Protein AF-A0A411MPE2-F1 (afdb_monomer)

Structure (mmCIF, N/CA/C/O backbone):
data_AF-A0A411MPE2-F1
#
_entry.id   AF-A0A411MPE2-F1
#
loop_
_atom_site.group_PDB
_atom_site.id
_atom_site.type_symbol
_atom_site.label_atom_id
_atom_site.label_alt_id
_atom_site.label_comp_id
_atom_site.label_asym_id
_atom_site.label_entity_id
_atom_site.label_seq_id
_atom_site.pdbx_PDB_ins_code
_atom_site.Cartn_x
_atom_site.Cartn_y
_atom_site.Cartn_z
_atom_site.occupancy
_atom_site.B_iso_or_equiv
_atom_site.auth_seq_id
_atom_site.auth_comp_id
_atom_site.auth_asym_id
_atom_site.auth_atom_id
_atom_site.pdbx_PDB_model_num
ATOM 1 N N . MET A 1 1 ? -23.007 -64.285 -22.434 1.00 38.84 1 MET A N 1
ATOM 2 C CA . MET A 1 1 ? -21.842 -63.447 -22.067 1.00 38.84 1 MET A CA 1
ATOM 3 C C . MET A 1 1 ? -21.995 -62.078 -22.717 1.00 38.84 1 MET A C 1
ATOM 5 O O . MET A 1 1 ? -21.602 -61.928 -23.862 1.00 38.84 1 MET A O 1
ATOM 9 N N . ASN A 1 2 ? -22.590 -61.101 -22.027 1.00 36.28 2 ASN A N 1
ATOM 10 C CA . ASN A 1 2 ? -22.643 -59.711 -22.497 1.00 36.28 2 ASN A CA 1
ATOM 11 C C . ASN A 1 2 ? -21.905 -58.835 -21.485 1.00 36.28 2 ASN A C 1
ATOM 13 O O . ASN A 1 2 ? -22.253 -58.814 -20.308 1.00 36.28 2 ASN A O 1
ATOM 17 N N . LYS A 1 3 ? -20.828 -58.192 -21.941 1.00 42.34 3 LYS A N 1
ATOM 18 C CA . LYS A 1 3 ? -19.950 -57.355 -21.122 1.00 42.34 3 LYS A CA 1
ATOM 19 C C . LYS A 1 3 ? -20.570 -55.961 -20.989 1.00 42.34 3 LYS A C 1
ATOM 21 O O . LYS A 1 3 ? -20.656 -55.235 -21.977 1.00 42.34 3 LYS A O 1
ATOM 26 N N . SER A 1 4 ? -20.975 -55.603 -19.772 1.00 45.25 4 SER A N 1
ATOM 27 C CA . SER A 1 4 ? -21.326 -54.235 -19.388 1.00 45.25 4 SER A CA 1
ATOM 28 C C . SER A 1 4 ? -20.151 -53.292 -19.634 1.00 45.25 4 SER A C 1
ATOM 30 O O . SER A 1 4 ? -19.043 -53.537 -19.159 1.00 45.25 4 SER A O 1
ATOM 32 N N . LYS A 1 5 ? -20.395 -52.193 -20.350 1.00 48.62 5 LYS A N 1
ATOM 33 C CA . LYS A 1 5 ? -19.491 -51.041 -20.388 1.00 48.62 5 LYS A CA 1
ATOM 34 C C . LYS A 1 5 ? -19.935 -50.069 -19.295 1.00 48.62 5 LYS A C 1
ATOM 36 O O . LYS A 1 5 ? -20.925 -49.368 -19.469 1.00 48.62 5 LYS A O 1
ATOM 41 N N . CYS A 1 6 ? -19.220 -50.049 -18.172 1.00 48.31 6 CYS A N 1
ATOM 42 C CA . CYS A 1 6 ? -19.307 -48.952 -17.210 1.00 48.31 6 CYS A CA 1
ATOM 43 C C . CYS A 1 6 ? -18.641 -47.719 -17.828 1.00 48.31 6 CYS A C 1
ATOM 45 O O . CYS A 1 6 ? -17.427 -47.701 -18.021 1.00 48.31 6 CYS A O 1
ATOM 47 N N . ALA A 1 7 ? -19.436 -46.704 -18.154 1.00 50.16 7 ALA A N 1
ATOM 48 C CA . ALA A 1 7 ? -18.929 -45.378 -18.466 1.00 50.16 7 ALA A CA 1
ATOM 49 C C . ALA A 1 7 ? -18.624 -44.662 -17.142 1.00 50.16 7 ALA A C 1
ATOM 51 O O . ALA A 1 7 ? -19.532 -44.349 -16.376 1.00 50.16 7 ALA A O 1
ATOM 52 N N . VAL A 1 8 ? -17.341 -44.441 -16.857 1.00 50.06 8 VAL A N 1
ATOM 53 C CA . VAL A 1 8 ? -16.900 -43.588 -15.749 1.00 50.06 8 VAL A CA 1
ATOM 54 C C . VAL A 1 8 ? -16.917 -42.148 -16.253 1.00 50.06 8 VAL A C 1
ATOM 56 O O . VAL A 1 8 ? -16.097 -41.765 -17.084 1.00 50.06 8 VAL A O 1
ATOM 59 N N . LEU A 1 9 ? -17.882 -41.361 -15.779 1.00 48.50 9 LEU A N 1
ATOM 60 C CA . LEU A 1 9 ? -17.906 -39.911 -15.958 1.00 48.50 9 LEU A CA 1
ATOM 61 C C . LEU A 1 9 ? -16.895 -39.290 -14.987 1.00 48.50 9 LEU A C 1
ATOM 63 O O . LEU A 1 9 ? -17.128 -39.237 -13.781 1.00 48.50 9 LEU A O 1
ATOM 67 N N . LEU A 1 10 ? -15.760 -38.838 -15.518 1.00 50.00 10 LEU A N 1
ATOM 68 C CA . LEU A 1 10 ? -14.804 -38.003 -14.795 1.00 50.00 10 LEU A CA 1
ATOM 69 C C . LEU A 1 10 ? -15.393 -36.591 -14.659 1.00 50.00 10 LEU A C 1
ATOM 71 O O . LEU A 1 10 ? -15.303 -35.780 -15.576 1.00 50.00 10 LEU A O 1
ATOM 75 N N . LEU A 1 11 ? -16.006 -36.302 -13.511 1.00 51.28 11 LEU A N 1
ATOM 76 C CA . LEU A 1 11 ? -16.277 -34.931 -13.077 1.00 51.28 11 LEU A CA 1
ATOM 77 C C . LEU A 1 11 ? -14.949 -34.288 -12.665 1.00 51.28 11 LEU A C 1
ATOM 79 O O . LEU A 1 11 ? -14.492 -34.431 -11.532 1.00 51.28 11 LEU A O 1
ATOM 83 N N . SER A 1 12 ? -14.306 -33.593 -13.599 1.00 51.16 12 SER A N 1
ATOM 84 C CA . SER A 1 12 ? -13.200 -32.690 -13.295 1.00 51.16 12 SER A CA 1
ATOM 85 C C . SER A 1 12 ? -13.746 -31.485 -12.531 1.00 51.16 12 SER A C 1
ATOM 87 O O . SER A 1 12 ? -14.302 -30.561 -13.125 1.00 51.16 12 SER A O 1
ATOM 89 N N . ALA A 1 13 ? -13.606 -31.499 -11.207 1.00 52.06 13 ALA A N 1
ATOM 90 C CA . ALA A 1 13 ? -13.776 -30.303 -10.402 1.00 52.06 13 ALA A CA 1
ATOM 91 C C . ALA A 1 13 ? -12.629 -29.340 -10.753 1.00 52.06 13 ALA A C 1
ATOM 93 O O . ALA A 1 13 ? -11.473 -29.585 -10.413 1.00 52.06 13 ALA A O 1
ATOM 94 N N . LEU A 1 14 ? -12.946 -28.265 -11.474 1.00 43.91 14 LEU A N 1
ATOM 95 C CA . LEU A 1 14 ? -12.054 -27.126 -11.670 1.00 43.91 14 LEU A CA 1
ATOM 96 C C . LEU A 1 14 ? -11.968 -26.378 -10.338 1.00 43.91 14 LEU A C 1
ATOM 98 O O . LEU A 1 14 ? -12.718 -25.438 -10.089 1.00 43.91 14 LEU A O 1
ATOM 102 N N . TRP A 1 15 ? -11.092 -26.837 -9.449 1.00 50.00 15 TRP A N 1
ATOM 103 C CA . TRP A 1 15 ? -10.682 -26.040 -8.302 1.00 50.00 15 TRP A CA 1
ATOM 104 C C . TRP A 1 15 ? -9.846 -24.905 -8.884 1.00 50.00 15 TRP A C 1
ATOM 106 O O . TRP A 1 15 ? -8.737 -25.139 -9.368 1.00 50.00 15 TRP A O 1
ATOM 116 N N . GLY A 1 16 ? -10.422 -23.702 -8.939 1.00 42.09 16 GLY A N 1
ATOM 117 C CA . GLY A 1 16 ? -9.673 -22.507 -9.303 1.00 42.09 16 GLY A CA 1
ATOM 118 C C . GLY A 1 16 ? -8.443 -22.438 -8.409 1.00 42.09 16 GLY A C 1
ATOM 119 O O . GLY A 1 16 ? -8.567 -22.539 -7.188 1.00 42.09 16 GLY A O 1
ATOM 120 N N . MET A 1 17 ? -7.257 -22.347 -9.012 1.00 50.69 17 MET A N 1
ATOM 121 C CA . MET A 1 17 ? -6.056 -22.072 -8.236 1.00 50.69 17 MET A CA 1
ATOM 122 C C . MET A 1 17 ? -6.321 -20.783 -7.450 1.00 50.69 17 MET A C 1
ATOM 124 O O . MET A 1 17 ? -6.774 -19.814 -8.069 1.00 50.69 17 MET A O 1
ATOM 128 N N . PRO A 1 18 ? -6.111 -20.763 -6.122 1.00 55.47 18 PRO A N 1
ATOM 129 C CA . PRO A 1 18 ? -6.251 -19.531 -5.362 1.00 55.47 18 PRO A CA 1
ATOM 130 C C . PRO A 1 18 ? -5.391 -18.456 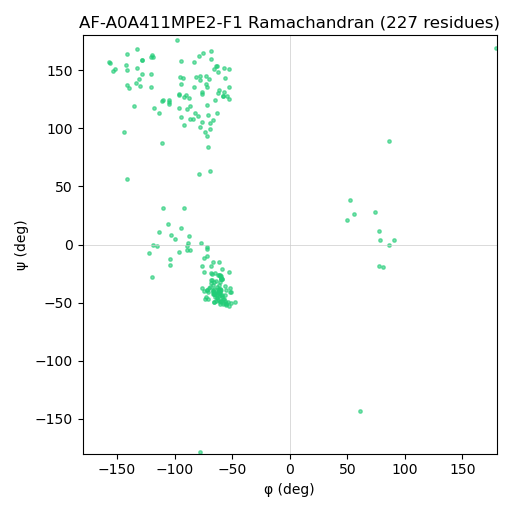-6.029 1.00 55.47 18 PRO A C 1
ATOM 132 O O . PRO A 1 18 ? -4.273 -18.736 -6.474 1.00 55.47 18 PRO A O 1
ATOM 135 N N . GLY A 1 19 ? -5.955 -17.256 -6.173 1.00 62.22 19 GLY A N 1
ATOM 136 C CA . GLY A 1 19 ? -5.267 -16.129 -6.786 1.00 62.22 19 GLY A CA 1
ATOM 137 C C . GLY A 1 19 ? -3.915 -15.884 -6.119 1.00 62.22 19 GLY A C 1
ATOM 138 O O . GLY A 1 19 ? -3.711 -16.177 -4.942 1.00 62.22 19 GLY A O 1
ATOM 139 N N . VAL A 1 20 ? -2.964 -15.344 -6.885 1.00 81.62 20 VAL A N 1
ATOM 140 C CA . VAL A 1 20 ? -1.651 -14.952 -6.345 1.00 81.62 20 VAL A CA 1
ATOM 141 C C . VAL A 1 20 ? -1.818 -13.921 -5.222 1.00 81.62 20 VAL A C 1
ATOM 143 O O . VAL A 1 20 ? -1.022 -13.924 -4.289 1.00 81.62 20 VAL A O 1
ATOM 146 N N . ALA A 1 21 ? -2.869 -13.105 -5.286 1.00 88.12 21 ALA A N 1
ATOM 147 C CA . ALA A 1 21 ? -3.360 -12.249 -4.219 1.00 88.12 21 ALA A CA 1
ATOM 148 C C . ALA A 1 21 ? -4.904 -12.245 -4.224 1.00 88.12 21 ALA A C 1
ATOM 150 O O . ALA A 1 21 ? -5.494 -12.713 -5.200 1.00 88.12 21 ALA A O 1
ATOM 151 N N . ASP A 1 22 ? -5.523 -11.787 -3.132 1.00 94.12 22 ASP A N 1
ATOM 152 C CA . ASP A 1 22 ? -6.979 -11.662 -2.959 1.00 94.12 22 ASP A CA 1
ATOM 153 C C . ASP A 1 22 ? -7.335 -10.533 -1.971 1.00 94.12 22 ASP A C 1
ATOM 155 O O . ASP A 1 22 ? -6.569 -10.241 -1.042 1.00 94.12 22 ASP A O 1
ATOM 159 N N . VAL A 1 23 ? -8.512 -9.924 -2.157 1.00 96.88 23 VAL A N 1
ATOM 160 C CA . VAL A 1 23 ? -9.036 -8.828 -1.327 1.00 96.88 23 VAL A CA 1
ATOM 161 C C . VAL A 1 23 ? -10.234 -9.290 -0.495 1.00 96.88 23 VAL A C 1
ATOM 163 O O . VAL A 1 23 ? -11.278 -9.669 -1.021 1.00 96.88 23 VAL A O 1
ATOM 166 N N . GLY A 1 24 ? -10.130 -9.137 0.825 1.00 95.50 24 GLY A N 1
ATOM 167 C CA . GLY A 1 24 ? -11.192 -9.434 1.785 1.00 95.50 24 GLY A CA 1
ATOM 168 C C . GLY A 1 24 ? -11.641 -8.224 2.608 1.00 95.50 24 GLY A C 1
ATOM 169 O O . GLY A 1 24 ? -10.952 -7.207 2.729 1.00 95.50 24 GLY A O 1
ATOM 170 N N . SER A 1 25 ? -12.811 -8.337 3.236 1.00 95.88 25 SER A N 1
ATOM 171 C CA . SER A 1 25 ? -13.228 -7.414 4.297 1.00 95.88 25 SER A CA 1
ATOM 172 C C . SER A 1 25 ? -12.439 -7.668 5.582 1.00 95.88 25 SER A C 1
ATOM 174 O O . SER A 1 25 ? -12.197 -8.821 5.938 1.00 95.88 25 SER A O 1
ATOM 176 N N . VAL A 1 26 ? -12.129 -6.615 6.337 1.00 96.69 26 VAL A N 1
ATOM 177 C CA . VAL A 1 26 ? -11.663 -6.764 7.722 1.00 96.69 26 VAL A CA 1
ATOM 178 C C . VAL A 1 26 ? -12.851 -7.192 8.589 1.00 96.69 26 VAL A C 1
ATOM 180 O O . VAL A 1 26 ? -13.855 -6.484 8.647 1.00 96.69 26 VAL A O 1
ATOM 183 N N . SER A 1 27 ? -12.764 -8.356 9.241 1.00 96.75 27 SER A N 1
ATOM 184 C CA . SER A 1 27 ? -13.844 -8.839 10.112 1.00 96.75 27 SER A CA 1
ATOM 185 C C . SER A 1 27 ? -13.981 -7.980 11.381 1.00 96.75 27 SER A C 1
ATOM 187 O O . SER A 1 27 ? -13.019 -7.309 11.773 1.00 96.75 27 SER A O 1
ATOM 189 N N . PRO A 1 28 ? -15.135 -8.004 12.074 1.00 96.94 28 PRO A N 1
ATOM 190 C CA . PRO A 1 28 ? -15.295 -7.315 13.356 1.00 96.94 28 PRO A CA 1
ATOM 191 C C . PRO A 1 28 ? -14.251 -7.730 14.403 1.00 96.94 28 PRO A C 1
ATOM 193 O O . PRO A 1 28 ? -13.714 -6.884 15.116 1.00 96.94 28 PRO A O 1
ATOM 196 N N . GLU A 1 29 ? -13.904 -9.016 14.460 1.00 96.62 29 GLU A N 1
ATOM 197 C CA . GLU A 1 29 ? -12.899 -9.555 15.382 1.00 96.62 29 GLU A CA 1
ATOM 198 C C . GLU A 1 29 ? -11.504 -9.033 15.036 1.00 96.62 29 GLU A C 1
ATOM 200 O O . GLU A 1 29 ? -10.744 -8.631 15.919 1.00 96.62 29 GLU A O 1
ATOM 205 N N . ARG A 1 30 ? -11.175 -8.986 13.738 1.00 96.00 30 ARG A N 1
ATOM 206 C CA . ARG A 1 30 ? -9.903 -8.439 13.263 1.00 96.00 30 ARG A CA 1
ATOM 207 C C . ARG A 1 30 ? -9.805 -6.940 13.531 1.00 96.00 30 ARG A C 1
ATOM 209 O O . ARG A 1 30 ? -8.771 -6.480 14.002 1.00 96.00 30 ARG A O 1
ATOM 216 N N . CYS A 1 31 ? -10.884 -6.194 13.300 1.00 96.81 31 CYS A N 1
ATOM 217 C CA . CYS A 1 31 ? -10.977 -4.774 13.637 1.00 96.81 31 CYS A CA 1
ATOM 218 C C . CYS A 1 31 ? -10.723 -4.531 15.131 1.00 96.81 31 CYS A C 1
ATOM 220 O O . CYS A 1 31 ? -9.906 -3.682 15.490 1.00 96.81 31 CYS A O 1
ATOM 222 N N . LEU A 1 32 ? -11.360 -5.318 16.004 1.00 96.25 32 LEU A N 1
ATOM 223 C CA . LEU A 1 32 ? -11.140 -5.227 17.445 1.00 96.25 32 LEU A CA 1
ATOM 224 C C . LEU A 1 32 ? -9.675 -5.509 17.808 1.00 96.25 32 LEU A C 1
ATOM 226 O O . LEU A 1 32 ? -9.101 -4.808 18.638 1.00 96.25 32 LEU A O 1
ATOM 230 N N . HIS A 1 33 ? -9.042 -6.487 17.158 1.00 95.50 33 HIS A N 1
ATOM 231 C CA . HIS A 1 33 ? -7.632 -6.795 17.390 1.00 95.50 33 HIS A CA 1
ATOM 232 C C . HIS A 1 33 ? -6.691 -5.668 16.925 1.00 95.50 33 HIS A C 1
ATOM 234 O O . HIS A 1 33 ? -5.747 -5.323 17.639 1.00 95.50 33 HIS A O 1
ATOM 240 N N . LEU A 1 34 ? -6.972 -5.026 15.785 1.00 95.25 34 LEU A N 1
ATOM 241 C CA . LEU A 1 34 ? -6.245 -3.831 15.331 1.00 95.25 34 LEU A CA 1
ATOM 242 C C . LEU A 1 34 ? -6.348 -2.685 16.351 1.00 95.25 34 LEU A C 1
ATOM 244 O O . LEU A 1 34 ? -5.364 -1.990 16.602 1.00 95.25 34 LEU A O 1
ATOM 248 N N . GLN A 1 35 ? -7.515 -2.506 16.972 1.00 94.50 35 GLN A N 1
ATOM 249 C CA . GLN A 1 35 ? -7.726 -1.491 18.009 1.00 94.50 35 GLN A CA 1
ATOM 250 C C . GLN A 1 35 ? -6.998 -1.834 19.314 1.00 94.50 35 GLN A C 1
ATOM 252 O O . GLN A 1 35 ? -6.302 -0.992 19.878 1.00 94.50 35 GLN A O 1
ATOM 257 N N . GLN A 1 36 ? -7.114 -3.079 19.782 1.00 93.69 36 GLN A N 1
ATOM 258 C CA . GLN A 1 36 ? -6.491 -3.548 21.026 1.00 93.69 36 GLN A CA 1
ATOM 259 C C . GLN A 1 36 ? -4.961 -3.579 20.954 1.00 93.69 36 GLN A C 1
ATOM 261 O O . GLN A 1 36 ? -4.295 -3.281 21.943 1.00 93.69 36 GLN A O 1
ATOM 266 N N . SER A 1 37 ? -4.402 -3.906 19.787 1.00 92.69 37 SER A N 1
ATOM 267 C CA . SER A 1 37 ? -2.955 -3.846 19.534 1.00 92.69 37 SER A CA 1
ATOM 268 C C . SER A 1 37 ? -2.434 -2.414 19.363 1.00 92.69 37 SER A C 1
ATOM 270 O O . SER A 1 37 ? -1.223 -2.193 19.361 1.00 92.69 37 SER A O 1
ATOM 272 N N . GLY A 1 38 ? -3.331 -1.433 19.222 1.00 91.31 38 GLY A N 1
ATOM 273 C CA . GLY A 1 38 ? -2.991 -0.033 19.005 1.00 91.31 38 GLY A CA 1
ATOM 274 C C . GLY A 1 38 ? -2.589 0.304 17.569 1.00 91.31 38 GLY A C 1
ATOM 275 O O . GLY A 1 38 ? -2.248 1.456 17.323 1.00 91.31 38 GLY A O 1
ATOM 276 N N . VAL A 1 39 ? -2.650 -0.643 16.622 1.00 92.81 39 VAL A N 1
ATOM 277 C CA . VAL A 1 39 ? -2.427 -0.386 15.185 1.00 92.81 39 VAL A CA 1
ATOM 278 C C . VAL A 1 39 ? -3.477 0.578 14.636 1.00 92.81 39 VAL A C 1
ATOM 280 O O . VAL A 1 39 ? -3.153 1.462 13.845 1.00 92.81 39 VAL A O 1
ATOM 283 N N . LEU A 1 40 ? -4.725 0.439 15.085 1.00 93.44 40 LEU A N 1
ATOM 284 C CA . LEU A 1 40 ? -5.817 1.364 14.805 1.00 93.44 40 LEU A CA 1
ATOM 285 C C . LEU A 1 40 ? -6.193 2.109 16.092 1.00 93.44 40 LEU A C 1
ATOM 287 O O . LEU A 1 40 ? -7.052 1.668 16.851 1.00 93.44 40 LEU A O 1
ATOM 291 N N . GLY A 1 41 ? -5.510 3.223 16.366 1.00 90.50 41 GLY A N 1
ATOM 292 C CA . GLY A 1 41 ? -5.773 4.038 17.554 1.00 90.50 41 GLY A CA 1
ATOM 293 C C . GLY A 1 41 ? -7.129 4.754 17.510 1.00 90.50 41 GLY A C 1
ATOM 294 O O . GLY A 1 41 ? -7.744 4.882 16.456 1.00 90.50 41 GLY A O 1
ATOM 295 N N . SER A 1 42 ? -7.574 5.293 18.650 1.00 88.38 42 SER A N 1
ATOM 296 C CA . SER A 1 42 ? -8.847 6.034 18.757 1.00 88.38 42 SER A CA 1
ATOM 297 C C . SER A 1 42 ? -8.926 7.269 17.852 1.00 88.38 42 SER A C 1
ATOM 299 O O . SER A 1 42 ? -10.005 7.636 17.408 1.00 88.38 42 SER A O 1
ATOM 301 N N . GLU A 1 43 ? -7.776 7.881 17.556 1.00 87.81 43 GLU A N 1
ATOM 302 C CA . GLU A 1 43 ? -7.645 9.057 16.684 1.00 87.81 43 GLU A CA 1
ATOM 303 C C . GLU A 1 43 ? -7.328 8.681 15.225 1.00 87.81 43 GLU A C 1
ATOM 305 O O . GLU A 1 43 ? -6.822 9.510 14.456 1.00 87.81 43 GLU A O 1
ATOM 310 N N . ALA A 1 44 ? -7.499 7.410 14.844 1.00 89.38 44 ALA A N 1
ATOM 311 C CA . ALA A 1 44 ? -7.258 6.972 13.478 1.00 89.38 44 ALA A CA 1
ATOM 312 C C . ALA A 1 44 ? -8.204 7.712 12.513 1.00 89.38 44 ALA A C 1
ATOM 314 O O . ALA A 1 44 ? -9.406 7.780 12.757 1.00 89.38 44 ALA A O 1
ATOM 315 N N . PRO A 1 45 ? -7.695 8.252 11.393 1.00 90.00 45 PRO A N 1
ATOM 316 C CA . PRO A 1 45 ? -8.507 9.018 10.448 1.00 90.00 45 PRO A CA 1
ATOM 317 C C . PRO A 1 45 ? -9.382 8.134 9.544 1.00 90.00 45 PRO A C 1
ATOM 319 O O . PRO A 1 45 ? -10.049 8.644 8.647 1.00 90.00 45 PRO A O 1
ATOM 322 N N . VAL A 1 46 ? -9.331 6.814 9.727 1.00 91.81 46 VAL A N 1
ATOM 323 C CA . VAL A 1 46 ? -10.039 5.820 8.923 1.00 91.81 46 VAL A CA 1
ATOM 324 C C . VAL A 1 46 ? -10.717 4.818 9.844 1.00 91.81 46 VAL A C 1
ATOM 326 O O . VAL A 1 46 ? -10.145 4.382 10.841 1.00 91.81 46 VAL A O 1
ATOM 329 N N . ASN A 1 47 ? -11.939 4.444 9.487 1.00 92.75 47 ASN A N 1
ATOM 330 C CA . ASN A 1 47 ? -12.734 3.462 10.211 1.00 92.75 47 ASN A CA 1
ATOM 331 C C . ASN A 1 47 ? -12.548 2.065 9.598 1.00 92.75 47 ASN A C 1
ATOM 333 O O . ASN A 1 47 ? -12.197 1.934 8.426 1.00 92.75 47 ASN A O 1
ATOM 337 N N . CYS A 1 48 ? -12.817 1.009 10.372 1.00 94.94 48 CYS A N 1
ATOM 338 C CA . CYS A 1 48 ? -12.638 -0.375 9.914 1.00 94.94 48 CYS A CA 1
ATOM 339 C C . CYS A 1 48 ? -13.471 -0.755 8.680 1.00 94.94 48 CYS A C 1
ATOM 341 O O . CYS A 1 48 ? -13.033 -1.582 7.887 1.00 94.94 48 CYS A O 1
ATOM 343 N N . ASP A 1 49 ? -14.643 -0.153 8.481 1.00 95.19 49 ASP A N 1
ATOM 344 C CA . ASP A 1 49 ? -15.494 -0.371 7.302 1.00 95.19 49 ASP A CA 1
ATOM 345 C C . ASP A 1 49 ? -14.836 0.107 5.996 1.00 95.19 49 ASP A C 1
ATOM 347 O O . ASP A 1 49 ? -15.118 -0.432 4.922 1.00 95.19 49 ASP A O 1
ATOM 351 N N . ARG A 1 50 ? -13.904 1.061 6.096 1.00 95.88 50 ARG A N 1
ATOM 352 C CA . ARG A 1 50 ? -13.054 1.544 5.001 1.00 95.88 50 ARG A CA 1
ATOM 353 C C . ARG A 1 50 ? -11.781 0.718 4.813 1.00 95.88 50 ARG A C 1
ATOM 355 O O . ARG A 1 50 ? -11.039 0.980 3.871 1.00 95.88 50 ARG A O 1
ATOM 362 N N . LEU A 1 51 ?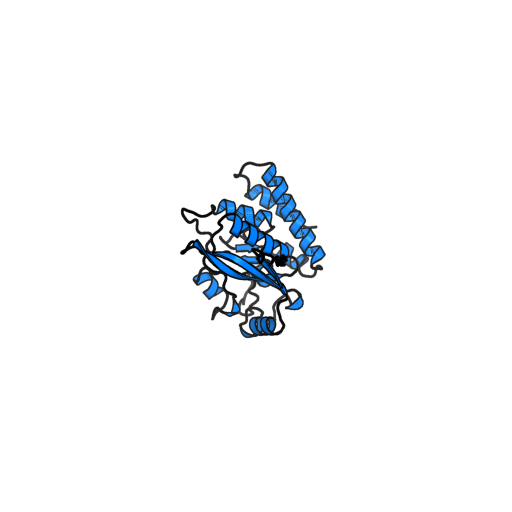 -11.505 -0.260 5.677 1.00 97.69 51 LEU A N 1
ATOM 363 C CA . LEU A 1 51 ? -10.306 -1.094 5.598 1.00 97.69 51 LEU A CA 1
ATOM 364 C C . LEU A 1 51 ? -10.576 -2.402 4.855 1.00 97.69 51 LEU A C 1
ATOM 366 O O . LEU A 1 51 ? -11.643 -3.016 4.966 1.00 97.69 51 LEU A O 1
ATOM 370 N N . ARG A 1 52 ? -9.581 -2.854 4.100 1.00 98.19 52 ARG A N 1
ATOM 371 C CA . ARG A 1 52 ? -9.579 -4.139 3.402 1.00 98.19 52 ARG A CA 1
ATOM 372 C C . ARG A 1 52 ? -8.313 -4.909 3.723 1.00 98.19 52 ARG A C 1
ATOM 374 O O . ARG A 1 52 ? -7.251 -4.324 3.930 1.00 98.19 52 ARG A O 1
ATOM 381 N N . LEU A 1 53 ? -8.470 -6.222 3.758 1.00 97.62 53 LEU A N 1
ATOM 382 C CA . LEU A 1 53 ? -7.395 -7.184 3.889 1.00 97.62 53 LEU A CA 1
ATOM 383 C C . LEU A 1 53 ? -6.903 -7.554 2.495 1.00 97.62 53 LEU A C 1
ATOM 385 O O . LEU A 1 53 ? -7.720 -7.928 1.660 1.00 97.62 53 LEU A O 1
ATOM 389 N N . VAL A 1 54 ? -5.601 -7.478 2.248 1.00 98.12 54 VAL A N 1
ATOM 390 C CA . VAL A 1 54 ? -4.995 -8.019 1.028 1.00 98.12 54 VAL A CA 1
ATOM 391 C C . VAL A 1 54 ? -4.093 -9.170 1.431 1.00 98.12 54 VAL A C 1
ATOM 393 O O . VAL A 1 54 ? -3.077 -8.954 2.094 1.00 98.12 54 VAL A O 1
ATOM 396 N N . ASN A 1 55 ? -4.471 -10.379 1.028 1.00 97.44 55 ASN A N 1
ATOM 397 C CA . ASN A 1 55 ? -3.655 -11.581 1.175 1.00 97.44 55 ASN A CA 1
ATOM 398 C C . ASN A 1 55 ? -2.870 -11.792 -0.115 1.00 97.44 55 ASN A C 1
ATOM 400 O O . ASN A 1 55 ? -3.430 -11.620 -1.195 1.00 97.44 55 ASN A O 1
ATOM 404 N N . PHE A 1 56 ? -1.596 -12.164 -0.039 1.00 96.62 56 PHE A N 1
ATOM 405 C CA . PHE A 1 56 ? -0.779 -12.346 -1.239 1.00 96.62 56 PHE A CA 1
ATOM 406 C C . PHE A 1 56 ? 0.368 -13.329 -1.042 1.00 96.62 56 PHE A C 1
ATOM 408 O O . PHE A 1 56 ? 0.949 -13.443 0.034 1.00 96.62 56 PHE A O 1
ATOM 415 N N . ASN A 1 57 ? 0.724 -14.016 -2.119 1.00 94.94 57 ASN A N 1
ATOM 416 C CA . ASN A 1 57 ? 1.939 -14.806 -2.199 1.00 94.94 57 ASN A CA 1
ATOM 417 C C . ASN A 1 57 ? 3.142 -13.887 -2.433 1.00 94.94 57 ASN A C 1
ATOM 419 O O . ASN A 1 57 ? 3.064 -12.929 -3.206 1.00 94.94 57 ASN A O 1
ATOM 423 N N . TYR A 1 58 ? 4.273 -14.196 -1.809 1.00 92.19 58 TYR A N 1
ATOM 424 C CA . TYR A 1 58 ? 5.534 -13.503 -2.048 1.00 92.19 58 TYR A CA 1
ATOM 425 C C . TYR A 1 58 ? 6.721 -14.463 -2.011 1.00 92.19 58 TYR A C 1
ATOM 427 O O . TYR A 1 58 ? 6.691 -15.506 -1.358 1.00 92.19 58 TYR A O 1
ATOM 435 N N . TRP A 1 59 ? 7.794 -14.081 -2.699 1.00 89.94 59 TRP A N 1
ATOM 436 C CA . TRP A 1 59 ? 9.074 -14.770 -2.606 1.00 89.94 59 TRP A CA 1
ATOM 437 C C . TRP A 1 59 ? 9.868 -14.208 -1.434 1.00 89.94 59 TRP A C 1
ATOM 439 O O . TRP A 1 59 ? 10.177 -13.012 -1.406 1.00 89.94 59 TRP A O 1
ATOM 449 N N . GLN A 1 60 ? 10.189 -15.046 -0.451 1.00 88.50 60 GLN A N 1
ATOM 450 C CA . GLN A 1 60 ? 10.940 -14.577 0.706 1.00 88.50 60 GLN A CA 1
ATOM 451 C C . GLN A 1 60 ? 12.402 -14.290 0.345 1.00 88.50 60 GLN A C 1
ATOM 453 O O . GLN A 1 60 ? 13.043 -15.102 -0.314 1.00 88.50 60 GLN A O 1
ATOM 458 N N . PHE A 1 61 ? 12.946 -13.163 0.813 1.00 82.19 61 PHE A N 1
ATOM 459 C CA . PHE A 1 61 ? 14.314 -12.733 0.495 1.00 82.19 61 PHE A CA 1
ATOM 460 C C . PHE A 1 61 ? 15.395 -13.794 0.788 1.00 82.19 61 PHE A C 1
ATOM 462 O O . PHE A 1 61 ? 16.190 -14.102 -0.097 1.00 82.19 61 PHE A O 1
ATOM 469 N N . ASP A 1 62 ? 15.399 -14.390 1.985 1.00 76.88 62 ASP A N 1
ATOM 470 C CA . ASP A 1 62 ? 16.474 -15.305 2.407 1.00 76.88 62 ASP A CA 1
ATOM 471 C C . ASP A 1 62 ? 16.383 -16.701 1.773 1.00 76.88 62 ASP A C 1
ATOM 473 O O . ASP A 1 62 ? 17.399 -17.318 1.459 1.00 76.88 62 ASP A O 1
ATOM 477 N N . SER A 1 63 ? 15.165 -17.220 1.602 1.00 79.00 63 SER A N 1
ATOM 478 C CA . SER A 1 63 ? 14.930 -18.607 1.180 1.00 79.00 63 SER A CA 1
ATOM 479 C C . SER A 1 63 ? 14.503 -18.741 -0.281 1.00 79.00 63 SER A C 1
ATOM 481 O O . SER A 1 63 ? 14.555 -19.842 -0.825 1.00 79.00 63 SER A O 1
ATOM 483 N N . GLN A 1 64 ? 14.042 -17.650 -0.905 1.00 79.25 64 GLN A N 1
ATOM 484 C CA . GLN A 1 64 ? 13.332 -17.641 -2.192 1.00 79.25 64 GLN A CA 1
ATOM 485 C C . GLN A 1 64 ? 12.168 -18.644 -2.250 1.00 79.25 64 GLN A C 1
ATOM 487 O O . GLN A 1 64 ? 11.720 -19.028 -3.328 1.00 79.25 64 GLN A O 1
ATOM 492 N N . ALA A 1 65 ? 11.658 -19.070 -1.092 1.00 86.56 65 ALA A N 1
ATOM 493 C CA . ALA A 1 65 ? 10.473 -19.900 -1.012 1.00 86.56 65 ALA A CA 1
ATOM 494 C C . ALA A 1 65 ? 9.215 -19.029 -1.083 1.00 86.56 65 ALA A C 1
ATOM 496 O O . ALA A 1 65 ? 9.243 -17.829 -0.793 1.00 86.56 65 ALA A O 1
ATOM 497 N N . ASN A 1 66 ? 8.114 -19.652 -1.497 1.00 91.00 66 ASN A N 1
ATOM 498 C CA . ASN A 1 66 ? 6.812 -19.007 -1.527 1.00 91.00 66 ASN A CA 1
ATOM 499 C C . ASN A 1 66 ? 6.233 -18.915 -0.108 1.00 91.00 66 ASN A C 1
ATOM 501 O O . ASN A 1 66 ? 6.154 -19.929 0.588 1.00 91.00 66 ASN A O 1
ATOM 505 N N . PHE A 1 67 ? 5.790 -17.725 0.285 1.00 94.12 67 PHE A N 1
ATOM 506 C CA . PHE A 1 67 ? 5.119 -17.448 1.553 1.00 94.12 67 PHE A CA 1
ATOM 507 C C . PHE A 1 67 ? 3.814 -16.697 1.326 1.00 94.12 67 PHE A C 1
ATOM 509 O O . PHE A 1 67 ? 3.636 -16.037 0.307 1.00 94.12 67 PHE A O 1
ATOM 516 N N . LEU A 1 68 ? 2.924 -16.771 2.314 1.00 94.94 68 LEU A N 1
ATOM 517 C CA . LEU A 1 68 ? 1.717 -15.957 2.372 1.00 94.94 68 LEU A CA 1
ATOM 518 C C . LEU A 1 68 ? 1.973 -14.733 3.257 1.00 94.94 68 LEU A C 1
ATOM 520 O O . LEU A 1 68 ? 2.465 -14.865 4.379 1.00 94.94 68 LEU A O 1
ATOM 524 N N . GLY A 1 69 ? 1.644 -13.560 2.735 1.00 95.31 69 GLY A N 1
ATOM 525 C CA . GLY A 1 69 ? 1.684 -12.280 3.422 1.00 95.31 69 GLY A CA 1
ATOM 526 C C . GLY A 1 69 ? 0.306 -11.640 3.489 1.00 95.31 69 GLY A C 1
ATOM 527 O O . GLY A 1 69 ? -0.597 -11.988 2.724 1.00 95.31 69 GLY A O 1
ATOM 528 N N . GLU A 1 70 ? 0.165 -10.683 4.400 1.00 96.50 70 GLU A N 1
ATOM 529 C CA . GLU A 1 70 ? -1.073 -9.938 4.592 1.00 96.50 70 GLU A CA 1
ATOM 530 C C . GLU A 1 70 ? -0.769 -8.462 4.879 1.00 96.50 70 GLU A C 1
ATOM 532 O O . GLU A 1 70 ? 0.120 -8.131 5.666 1.00 96.50 70 GLU A O 1
ATOM 537 N N . VAL A 1 71 ? -1.535 -7.562 4.259 1.00 97.25 71 VAL A N 1
ATOM 538 C CA . VAL A 1 71 ? -1.562 -6.140 4.624 1.00 97.25 71 VAL A CA 1
ATOM 539 C C . VAL A 1 71 ? -2.992 -5.624 4.752 1.00 97.25 71 VAL A C 1
ATOM 541 O O . VAL A 1 71 ? -3.904 -6.092 4.072 1.00 97.25 71 VAL A O 1
ATOM 544 N N . VAL A 1 72 ? -3.177 -4.609 5.598 1.00 97.62 72 VAL A N 1
ATOM 545 C CA . VAL A 1 72 ? -4.441 -3.876 5.736 1.00 97.62 72 VAL A CA 1
ATOM 546 C C . VAL A 1 72 ? -4.314 -2.518 5.051 1.00 97.62 72 VAL A C 1
ATOM 548 O O . VAL A 1 72 ? -3.412 -1.745 5.374 1.00 97.62 72 VAL A O 1
ATOM 551 N N . VAL A 1 73 ? -5.209 -2.231 4.109 1.00 97.81 73 VAL A N 1
ATOM 552 C CA . VAL A 1 73 ? -5.190 -1.029 3.254 1.00 97.81 73 VAL A CA 1
ATOM 553 C C . VAL A 1 73 ? -6.563 -0.364 3.199 1.00 97.81 73 VAL A C 1
ATOM 555 O O . VAL A 1 73 ? -7.562 -0.949 3.620 1.00 97.81 73 VAL A O 1
ATOM 558 N N . LEU A 1 74 ? -6.633 0.854 2.664 1.00 97.81 74 LEU A N 1
ATOM 559 C CA . LEU A 1 74 ? -7.904 1.520 2.389 1.00 97.81 74 LEU A CA 1
ATOM 560 C C . LEU A 1 74 ? -8.636 0.832 1.223 1.00 97.81 74 LEU A C 1
ATOM 562 O O . LEU A 1 74 ? -8.028 0.446 0.224 1.00 97.81 74 LEU A O 1
ATOM 566 N N . ASP A 1 75 ? -9.957 0.735 1.308 1.00 97.44 75 ASP A N 1
ATOM 567 C CA . ASP A 1 75 ? -10.826 0.134 0.290 1.00 97.44 75 ASP A CA 1
ATOM 568 C C . ASP A 1 75 ? -10.619 0.677 -1.131 1.00 97.44 75 ASP A C 1
ATOM 570 O O . ASP A 1 75 ? -10.638 -0.076 -2.108 1.00 97.44 75 ASP A O 1
ATOM 574 N N . ALA A 1 76 ? -10.353 1.975 -1.258 1.00 97.19 76 ALA A N 1
ATOM 575 C CA . ALA A 1 76 ? -10.112 2.633 -2.533 1.00 97.19 76 ALA A CA 1
ATOM 576 C C . ALA A 1 76 ? -8.894 2.062 -3.275 1.00 97.19 76 ALA A C 1
ATOM 578 O O . ALA A 1 76 ? -8.859 2.131 -4.503 1.00 97.19 76 ALA A O 1
ATOM 579 N N . VAL A 1 77 ? -7.921 1.491 -2.555 1.00 97.62 77 VAL A N 1
ATOM 580 C CA . VAL A 1 77 ? -6.643 1.021 -3.111 1.00 97.62 77 VAL A CA 1
ATOM 581 C C . VAL A 1 77 ? -6.436 -0.488 -3.019 1.00 97.62 77 VAL A C 1
ATOM 583 O O . VAL A 1 77 ? -5.415 -0.971 -3.496 1.00 97.62 77 VAL A O 1
ATOM 586 N N . ALA A 1 78 ? -7.380 -1.237 -2.447 1.00 97.69 78 ALA A N 1
ATOM 587 C CA . ALA A 1 78 ? -7.225 -2.672 -2.215 1.00 97.69 78 ALA A CA 1
ATOM 588 C C . ALA A 1 78 ? -6.884 -3.456 -3.496 1.00 97.69 78 ALA A C 1
ATOM 590 O O . ALA A 1 78 ? -5.851 -4.118 -3.540 1.00 97.69 78 ALA A O 1
ATOM 591 N N . ASP A 1 79 ? -7.663 -3.267 -4.563 1.00 96.50 79 ASP A N 1
ATOM 592 C CA . ASP A 1 79 ? -7.469 -3.945 -5.857 1.00 96.50 79 ASP A CA 1
ATOM 593 C C . ASP A 1 79 ? -6.134 -3.549 -6.535 1.00 96.50 79 ASP A C 1
ATOM 595 O O . ASP A 1 79 ? -5.498 -4.339 -7.237 1.00 96.50 79 ASP A O 1
ATOM 599 N N . LEU A 1 80 ? -5.666 -2.313 -6.307 1.00 96.62 80 LEU A N 1
ATOM 600 C CA . LEU A 1 80 ? -4.371 -1.838 -6.813 1.00 96.62 80 LEU A CA 1
ATOM 601 C C . LEU A 1 80 ? -3.206 -2.487 -6.057 1.00 96.62 80 LEU A C 1
ATOM 603 O O . LEU A 1 80 ? -2.197 -2.841 -6.661 1.00 96.62 80 LEU A O 1
ATOM 607 N N . VAL A 1 81 ? -3.342 -2.655 -4.740 1.00 97.38 81 VAL A N 1
ATOM 608 C CA . VAL A 1 81 ? -2.330 -3.309 -3.899 1.00 97.38 81 VAL A CA 1
ATOM 609 C C . VAL A 1 81 ? -2.292 -4.818 -4.155 1.00 97.38 81 VAL A C 1
ATOM 611 O O . VAL A 1 81 ? -1.208 -5.391 -4.243 1.00 97.38 81 VAL A O 1
ATOM 614 N N . GLU A 1 82 ? -3.446 -5.453 -4.352 1.00 97.56 82 GLU A N 1
ATOM 615 C CA . GLU A 1 82 ? -3.548 -6.838 -4.822 1.00 97.56 82 GLU A CA 1
ATOM 616 C C . GLU A 1 82 ? -2.794 -7.021 -6.150 1.00 97.56 82 GLU A C 1
ATOM 618 O O . GLU A 1 82 ? -1.912 -7.880 -6.265 1.00 97.56 82 GLU A O 1
ATOM 623 N N . SER A 1 83 ? -3.086 -6.167 -7.136 1.00 96.75 83 SER A N 1
ATOM 624 C CA . SER A 1 83 ? -2.432 -6.199 -8.449 1.00 96.75 83 SER A CA 1
ATOM 625 C C . SER A 1 83 ? -0.921 -5.974 -8.344 1.00 96.75 83 SER A C 1
ATOM 627 O O . SER A 1 83 ? -0.146 -6.684 -8.987 1.00 96.75 83 SER A O 1
ATOM 629 N N . LEU A 1 84 ? -0.486 -5.044 -7.487 1.00 95.94 84 LEU A N 1
ATOM 630 C CA . LEU A 1 84 ? 0.927 -4.808 -7.198 1.00 95.94 84 LEU A CA 1
ATOM 631 C C . LEU A 1 84 ? 1.619 -6.067 -6.674 1.00 95.94 84 LEU A C 1
ATOM 633 O O . LEU A 1 84 ? 2.674 -6.427 -7.194 1.00 95.94 84 LEU A O 1
ATOM 637 N N . PHE A 1 85 ? 1.069 -6.728 -5.652 1.00 95.88 85 PHE A N 1
ATOM 638 C CA . PHE A 1 85 ? 1.709 -7.922 -5.095 1.00 95.88 85 PHE A CA 1
ATOM 639 C C . PHE A 1 85 ? 1.677 -9.099 -6.070 1.00 95.88 85 PHE A C 1
ATOM 641 O O . PHE A 1 85 ? 2.655 -9.841 -6.153 1.00 95.88 85 PHE A O 1
ATOM 648 N N . SER A 1 86 ? 0.623 -9.215 -6.884 1.00 95.62 86 SER A N 1
ATOM 649 C CA . SER A 1 86 ? 0.579 -10.168 -7.997 1.00 95.62 86 SER A CA 1
ATOM 650 C C . SER A 1 86 ? 1.731 -9.945 -8.982 1.00 95.62 86 SER A C 1
ATOM 652 O O . SER A 1 86 ? 2.418 -10.896 -9.362 1.00 95.62 86 SER A O 1
ATOM 654 N N . ASP A 1 87 ? 1.981 -8.695 -9.374 1.00 94.62 87 ASP A N 1
ATOM 655 C CA . ASP A 1 87 ? 3.061 -8.351 -10.300 1.00 94.62 87 ASP A CA 1
ATOM 656 C C . ASP A 1 87 ? 4.442 -8.512 -9.661 1.00 94.62 87 ASP A C 1
ATOM 658 O O . ASP A 1 87 ? 5.347 -9.056 -10.296 1.00 94.62 87 ASP A O 1
ATOM 662 N N . MET A 1 88 ? 4.605 -8.115 -8.397 1.00 92.56 88 MET A N 1
ATOM 663 C CA . MET A 1 88 ? 5.829 -8.364 -7.631 1.00 92.56 88 MET A CA 1
ATOM 664 C C . MET A 1 88 ? 6.151 -9.860 -7.603 1.00 92.56 88 MET A C 1
ATOM 666 O O . MET A 1 88 ? 7.267 -10.242 -7.946 1.00 92.56 88 MET A O 1
ATOM 670 N N . TYR A 1 89 ? 5.177 -10.719 -7.291 1.00 92.38 89 TYR A N 1
ATOM 671 C CA . TYR A 1 89 ? 5.365 -12.170 -7.280 1.00 92.38 89 TYR A CA 1
ATOM 672 C C . TYR A 1 89 ? 5.765 -12.721 -8.657 1.00 92.38 89 TYR A C 1
ATOM 674 O O . TYR A 1 89 ? 6.752 -13.452 -8.773 1.00 92.38 89 TYR A O 1
ATOM 682 N N . LYS A 1 90 ? 5.045 -12.333 -9.719 1.00 92.81 90 LYS A N 1
ATOM 683 C CA . LYS A 1 90 ? 5.319 -12.771 -11.102 1.00 92.81 90 LYS A CA 1
ATOM 684 C C . LYS A 1 90 ? 6.697 -12.343 -11.595 1.00 92.81 90 LYS A C 1
ATOM 686 O O . LYS A 1 90 ? 7.326 -13.070 -12.358 1.00 92.81 90 LYS A O 1
ATOM 691 N N . HIS A 1 91 ? 7.153 -11.166 -11.178 1.00 90.31 91 HIS A N 1
ATOM 692 C CA . HIS A 1 91 ? 8.448 -10.629 -11.568 1.00 90.31 91 HIS A CA 1
ATOM 693 C C . HIS A 1 91 ? 9.593 -11.059 -10.641 1.00 90.31 91 HIS A C 1
ATOM 695 O O . HIS A 1 91 ? 10.721 -10.663 -10.895 1.00 90.31 91 HIS A O 1
ATOM 701 N N . GLY A 1 92 ? 9.358 -11.875 -9.606 1.00 87.69 92 GLY A N 1
ATOM 702 C CA . GLY A 1 92 ? 10.425 -12.303 -8.690 1.00 87.69 92 GLY A CA 1
ATOM 703 C C . GLY A 1 92 ? 10.877 -11.204 -7.720 1.00 87.69 92 GLY A C 1
ATOM 704 O O . GLY A 1 92 ? 12.033 -11.167 -7.301 1.00 87.69 92 GLY A O 1
ATOM 705 N N . GLY A 1 93 ? 9.981 -10.273 -7.390 1.00 87.44 93 GLY A 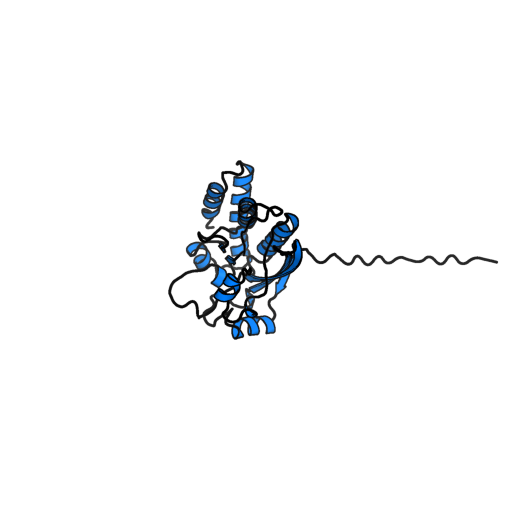N 1
ATOM 706 C CA . GLY A 1 93 ? 10.169 -9.306 -6.315 1.00 87.44 93 GLY A CA 1
ATOM 707 C C . GLY A 1 93 ? 10.243 -10.019 -4.970 1.00 87.44 93 GLY A C 1
ATOM 708 O O . GLY A 1 93 ? 9.335 -10.774 -4.617 1.00 87.44 93 GLY A O 1
ATOM 709 N N . LEU A 1 94 ? 11.333 -9.787 -4.235 1.00 88.12 94 LEU A N 1
ATOM 710 C CA . LEU A 1 94 ? 11.548 -10.405 -2.931 1.00 88.12 94 LEU A CA 1
ATOM 711 C C . LEU A 1 94 ? 11.031 -9.508 -1.803 1.00 88.12 94 LEU A C 1
ATOM 713 O O . LEU A 1 94 ? 11.165 -8.287 -1.855 1.00 88.12 94 LEU A O 1
ATOM 717 N N . ILE A 1 95 ? 10.472 -10.133 -0.769 1.00 89.12 95 ILE A N 1
ATOM 718 C CA . ILE A 1 95 ? 10.001 -9.488 0.463 1.00 89.12 95 ILE A CA 1
ATOM 719 C C . ILE A 1 95 ? 10.590 -10.268 1.644 1.00 89.12 95 ILE A C 1
ATOM 721 O O . ILE A 1 95 ? 10.604 -11.495 1.614 1.00 89.12 95 ILE A O 1
ATOM 725 N N . ALA A 1 96 ? 11.106 -9.617 2.692 1.00 89.75 96 ALA A N 1
ATOM 726 C CA . ALA A 1 96 ? 11.649 -10.374 3.833 1.00 89.75 96 ALA A CA 1
ATOM 727 C C . ALA A 1 96 ? 10.537 -10.995 4.684 1.00 89.75 96 ALA A C 1
ATOM 729 O O . ALA A 1 96 ? 10.586 -12.178 5.029 1.00 89.75 96 ALA A O 1
ATOM 730 N N . SER A 1 97 ? 9.524 -10.196 5.011 1.00 92.62 97 SER A N 1
ATOM 731 C CA . SER A 1 97 ? 8.320 -10.643 5.707 1.00 92.62 97 SER A CA 1
ATOM 732 C C . SER A 1 97 ? 7.143 -9.707 5.434 1.00 92.62 97 SER A C 1
ATOM 734 O O . SER A 1 97 ? 7.337 -8.543 5.078 1.00 92.62 97 SER A O 1
ATOM 736 N N . ALA A 1 98 ? 5.930 -10.236 5.575 1.00 94.50 98 ALA A N 1
ATOM 737 C CA . ALA A 1 98 ? 4.669 -9.497 5.505 1.00 94.50 98 ALA A CA 1
ATOM 738 C C . ALA A 1 98 ? 3.695 -10.041 6.564 1.00 94.50 98 ALA A C 1
ATOM 740 O O . ALA A 1 98 ? 2.615 -10.549 6.264 1.00 94.50 98 ALA A O 1
ATOM 741 N N . ILE A 1 99 ? 4.151 -10.017 7.814 1.00 94.94 99 ILE A N 1
ATOM 742 C CA . ILE A 1 99 ? 3.392 -10.427 8.993 1.00 94.94 99 ILE A CA 1
ATOM 743 C C . ILE A 1 99 ? 2.518 -9.240 9.435 1.00 94.94 99 ILE A C 1
ATOM 745 O O . ILE A 1 99 ? 3.024 -8.115 9.501 1.00 94.94 99 ILE A O 1
ATOM 749 N N . PRO A 1 100 ? 1.234 -9.449 9.774 1.00 94.81 100 PRO A N 1
ATOM 750 C CA . PRO A 1 100 ? 0.361 -8.358 10.197 1.00 94.81 100 PRO A CA 1
ATOM 751 C C . PRO A 1 100 ? 0.897 -7.576 11.396 1.00 94.81 100 PRO A C 1
ATOM 753 O O . PRO A 1 100 ? 1.507 -8.139 12.311 1.00 94.81 100 PRO A O 1
ATOM 756 N N . LEU A 1 101 ? 0.677 -6.261 11.382 1.00 93.62 101 LEU A N 1
ATOM 757 C CA . LEU A 1 101 ? 1.351 -5.342 12.294 1.00 93.62 101 LEU A CA 1
ATOM 758 C C . LEU A 1 101 ? 0.963 -5.570 13.761 1.00 93.62 101 LEU A C 1
ATOM 760 O O . LEU A 1 101 ? 1.797 -5.412 14.650 1.00 93.62 101 LEU A O 1
ATOM 764 N N . GLU A 1 102 ? -0.270 -6.000 14.009 1.00 93.56 102 GLU A N 1
ATOM 765 C CA . GLU A 1 102 ? -0.803 -6.351 15.329 1.00 93.56 102 GLU A CA 1
ATOM 766 C C . GLU A 1 102 ? -0.060 -7.513 16.011 1.00 93.56 102 GLU A C 1
ATOM 768 O O . GLU A 1 102 ? -0.198 -7.693 17.218 1.00 93.56 102 GLU A O 1
ATOM 773 N N . TYR A 1 103 ? 0.756 -8.279 15.276 1.00 94.31 103 TYR A N 1
ATOM 774 C CA . TYR A 1 103 ? 1.612 -9.325 15.845 1.00 94.31 103 TYR A CA 1
ATOM 775 C C . TYR A 1 103 ? 2.995 -8.823 16.278 1.00 94.31 103 TYR A C 1
ATOM 777 O O . TYR A 1 103 ? 3.762 -9.586 16.866 1.00 94.31 103 TYR A O 1
ATOM 785 N N . TYR A 1 104 ? 3.325 -7.552 16.029 1.00 91.88 104 TYR A N 1
ATOM 786 C CA . TYR A 1 104 ? 4.566 -6.948 16.499 1.00 91.88 104 TYR A CA 1
ATOM 787 C C . TYR A 1 104 ? 4.333 -6.218 17.826 1.00 91.88 104 TYR A C 1
ATOM 789 O O . TYR A 1 104 ? 3.727 -5.139 17.830 1.00 91.88 104 TYR A O 1
ATOM 797 N N . PRO A 1 105 ? 4.853 -6.724 18.963 1.00 82.94 105 PRO A N 1
ATOM 798 C CA . PRO A 1 105 ? 4.871 -5.930 20.186 1.00 82.94 105 PRO A CA 1
ATOM 799 C C . PRO A 1 105 ? 5.634 -4.631 19.890 1.00 82.94 105 PRO A C 1
ATOM 801 O O . PR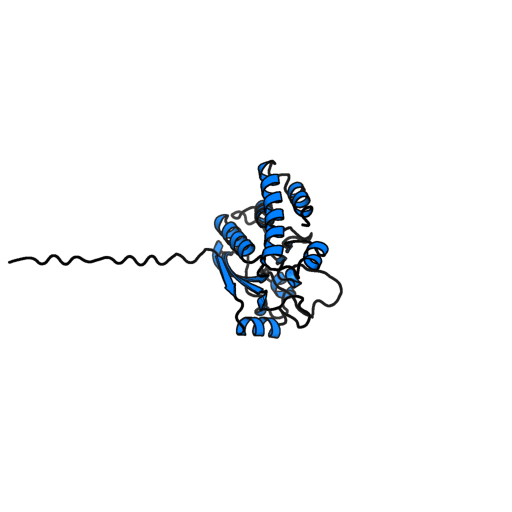O A 1 105 ? 6.678 -4.666 19.266 1.00 82.94 105 PRO A O 1
ATOM 804 N N . GLY A 1 106 ? 5.117 -3.452 20.238 1.00 79.44 106 GLY A N 1
ATOM 805 C CA . GLY A 1 106 ? 5.767 -2.177 19.875 1.00 79.44 106 GLY A CA 1
ATOM 806 C C . GLY A 1 106 ? 5.576 -1.707 18.420 1.00 79.44 106 GLY A C 1
ATOM 807 O O . GLY A 1 106 ? 6.250 -0.760 18.002 1.00 79.44 106 GLY A O 1
ATOM 808 N N . GLY A 1 107 ? 4.662 -2.329 17.667 1.00 87.44 107 GLY A N 1
ATOM 809 C CA . GLY A 1 107 ? 4.096 -1.805 16.420 1.00 87.44 107 GLY A CA 1
ATOM 810 C C . GLY A 1 107 ? 5.115 -1.556 15.305 1.00 87.44 107 GLY A C 1
ATOM 811 O O . GLY A 1 107 ? 6.091 -2.295 15.138 1.00 87.44 107 GLY A O 1
ATOM 812 N N . ALA A 1 108 ? 4.904 -0.487 14.529 1.00 88.00 108 ALA A N 1
ATOM 813 C CA . ALA A 1 108 ? 5.687 -0.195 13.324 1.00 88.00 108 ALA A CA 1
ATOM 814 C C . ALA A 1 108 ? 7.185 -0.023 13.574 1.00 88.00 108 ALA A C 1
ATOM 816 O O . ALA A 1 108 ? 7.991 -0.275 12.680 1.00 88.00 108 ALA A O 1
ATOM 817 N N . LEU A 1 109 ? 7.606 0.397 14.771 1.00 87.00 109 LEU A N 1
ATOM 818 C CA . LEU A 1 109 ? 9.031 0.485 15.081 1.00 87.00 109 LEU A CA 1
ATOM 819 C C . LEU A 1 109 ? 9.693 -0.900 15.074 1.00 87.00 109 LEU A C 1
ATOM 821 O O . LEU A 1 109 ? 10.771 -1.052 14.501 1.00 87.00 109 LEU A O 1
ATOM 825 N N . GLN A 1 110 ? 9.068 -1.905 15.694 1.00 89.88 110 GLN A N 1
ATOM 826 C CA . GLN A 1 110 ? 9.618 -3.263 15.716 1.00 89.88 110 GLN A CA 1
ATOM 827 C C . GLN A 1 110 ? 9.453 -3.968 14.372 1.00 89.88 110 GLN A C 1
ATOM 829 O O . GLN A 1 110 ? 10.405 -4.590 13.906 1.00 89.88 110 GLN A O 1
ATOM 834 N N . ALA A 1 111 ? 8.311 -3.791 13.704 1.00 91.19 111 ALA A N 1
ATOM 835 C CA . ALA A 1 111 ? 8.092 -4.320 12.360 1.00 91.19 111 ALA A CA 1
ATOM 836 C C . ALA A 1 111 ? 9.167 -3.836 11.372 1.00 91.19 111 ALA A C 1
ATOM 838 O O . ALA A 1 111 ? 9.744 -4.633 10.638 1.00 91.19 111 ALA A O 1
ATOM 839 N N . ARG A 1 112 ? 9.527 -2.547 11.417 1.00 87.19 112 ARG A N 1
ATOM 840 C CA . ARG A 1 112 ? 10.611 -1.996 10.589 1.00 87.19 112 ARG A CA 1
ATOM 841 C C . ARG A 1 112 ? 11.980 -2.565 10.934 1.00 87.19 112 ARG A C 1
ATOM 843 O O . ARG A 1 112 ? 12.726 -2.917 10.030 1.00 87.19 112 ARG A O 1
ATOM 850 N N . LYS A 1 113 ? 12.304 -2.710 12.224 1.00 87.88 113 LYS A N 1
ATOM 851 C CA . LYS A 1 113 ? 13.551 -3.373 12.655 1.00 87.88 113 LYS A CA 1
ATOM 852 C C . LYS A 1 113 ? 13.637 -4.821 12.165 1.00 87.88 113 LYS A C 1
ATOM 854 O O . LYS A 1 113 ? 14.736 -5.307 11.930 1.00 87.88 113 LYS A O 1
ATOM 859 N N . ALA A 1 114 ? 12.494 -5.484 12.002 1.00 89.50 114 ALA A N 1
ATOM 860 C CA . ALA A 1 114 ? 12.383 -6.835 11.465 1.00 89.50 114 ALA A CA 1
ATOM 861 C C . ALA A 1 114 ? 12.277 -6.890 9.926 1.00 89.50 114 ALA A C 1
ATOM 863 O O . ALA A 1 114 ? 12.027 -7.962 9.382 1.00 89.50 114 ALA A O 1
ATOM 864 N N . ASN A 1 115 ? 12.447 -5.764 9.216 1.00 88.75 115 ASN A N 1
ATOM 865 C CA . ASN A 1 115 ? 12.251 -5.659 7.766 1.00 88.75 115 ASN A CA 1
ATOM 866 C C . ASN A 1 115 ? 10.880 -6.177 7.293 1.00 88.75 115 ASN A C 1
ATOM 868 O O . ASN A 1 115 ? 10.765 -6.796 6.238 1.00 88.75 115 ASN A O 1
ATOM 872 N N . ASN A 1 116 ? 9.834 -5.926 8.074 1.00 93.06 116 ASN A N 1
ATOM 873 C CA . ASN A 1 116 ? 8.480 -6.321 7.722 1.00 93.06 116 ASN A CA 1
ATOM 874 C C . ASN A 1 116 ? 7.832 -5.333 6.748 1.00 93.06 116 ASN A C 1
ATOM 876 O O . ASN A 1 116 ? 8.028 -4.114 6.844 1.00 93.06 116 ASN A O 1
ATOM 880 N N . THR A 1 117 ? 7.024 -5.875 5.843 1.00 93.88 117 THR A N 1
ATOM 881 C CA . THR A 1 117 ? 6.167 -5.126 4.929 1.00 93.88 117 THR A CA 1
ATOM 882 C C . THR A 1 117 ? 4.784 -4.938 5.543 1.00 93.88 117 THR A C 1
ATOM 884 O O . THR A 1 117 ? 4.159 -5.903 5.970 1.00 93.88 117 THR A O 1
ATOM 887 N N . PHE A 1 118 ? 4.302 -3.694 5.601 1.00 94.81 118 PHE A N 1
ATOM 888 C CA . PHE A 1 118 ? 2.994 -3.348 6.173 1.00 94.81 118 PHE A CA 1
ATOM 889 C C . PHE A 1 118 ? 2.468 -2.019 5.610 1.00 94.81 118 PHE A C 1
ATOM 891 O O . PHE A 1 118 ? 3.243 -1.174 5.149 1.00 94.81 118 PHE A O 1
ATOM 898 N N . ALA A 1 119 ? 1.149 -1.816 5.665 1.00 94.69 119 ALA 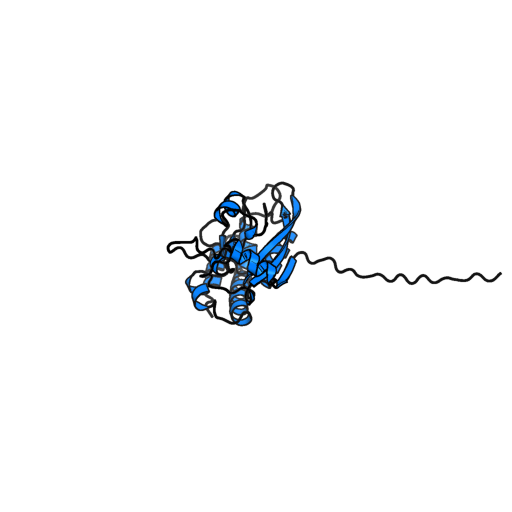A N 1
ATOM 899 C CA . ALA A 1 119 ? 0.483 -0.662 5.050 1.00 94.69 119 ALA A CA 1
ATOM 900 C C . ALA A 1 119 ? -0.286 0.252 6.024 1.00 94.69 119 ALA A C 1
ATOM 902 O O . ALA A 1 119 ? -0.392 1.454 5.782 1.00 94.69 119 ALA A O 1
ATOM 903 N N . LEU A 1 120 ? -0.773 -0.286 7.144 1.00 94.50 120 LEU A N 1
ATOM 904 C CA . LEU A 1 120 ? -1.499 0.467 8.166 1.00 94.50 120 LEU A CA 1
ATOM 905 C C . LEU A 1 120 ? -0.655 0.600 9.437 1.00 94.50 120 LEU A C 1
ATOM 907 O O . LEU A 1 120 ? -0.259 -0.404 10.018 1.00 94.50 120 LEU A O 1
ATOM 911 N N . ASP A 1 121 ? -0.438 1.837 9.878 1.00 92.00 121 ASP A N 1
ATOM 912 C CA . ASP A 1 121 ? -0.059 2.185 11.254 1.00 92.00 121 ASP A CA 1
ATOM 913 C C . ASP A 1 121 ? -0.738 3.509 11.610 1.00 92.00 121 ASP A C 1
ATOM 915 O O . ASP A 1 121 ? -0.273 4.594 11.253 1.00 92.00 121 ASP A O 1
ATOM 919 N N . ALA A 1 122 ? -1.879 3.411 12.283 1.00 90.12 122 ALA A N 1
ATOM 920 C CA . ALA A 1 122 ? -2.660 4.538 12.767 1.00 90.12 122 ALA A CA 1
ATOM 921 C C . ALA A 1 122 ? -2.617 4.637 14.299 1.00 90.12 122 ALA A C 1
ATOM 923 O O . ALA A 1 122 ? -3.576 5.090 14.931 1.00 90.12 122 ALA A O 1
ATOM 924 N N . SER A 1 123 ? -1.502 4.225 14.908 1.00 85.44 123 SER A N 1
ATOM 925 C CA . SER A 1 123 ? -1.336 4.274 16.356 1.00 85.44 123 SER A CA 1
ATOM 926 C C . SER A 1 123 ? -1.397 5.703 16.915 1.00 85.44 123 SER A C 1
ATOM 928 O O . SER A 1 123 ? -1.033 6.693 16.269 1.00 85.44 123 SER A O 1
ATOM 930 N N . SER A 1 124 ? -1.900 5.831 18.145 1.00 67.00 124 SER A N 1
ATOM 931 C CA . SER A 1 124 ? -1.953 7.101 18.890 1.00 67.00 124 SER A CA 1
ATOM 932 C C . SER A 1 124 ? -0.587 7.510 19.456 1.00 67.00 124 SER A C 1
ATOM 934 O O . SER A 1 124 ? -0.369 8.680 19.762 1.00 67.00 124 SER A O 1
ATOM 936 N N . ALA A 1 125 ? 0.347 6.555 19.557 1.00 56.81 125 ALA A N 1
ATOM 937 C CA . ALA A 1 125 ? 1.729 6.767 19.985 1.00 56.81 125 ALA A CA 1
ATOM 938 C C . ALA A 1 125 ? 2.584 7.511 18.946 1.00 56.81 125 ALA A C 1
ATOM 940 O O . ALA A 1 125 ? 3.674 7.971 19.286 1.00 56.81 125 ALA A O 1
ATOM 941 N N . VAL A 1 126 ? 2.080 7.703 17.718 1.00 55.94 126 VAL A N 1
ATOM 942 C CA . VAL A 1 126 ? 2.588 8.713 16.776 1.00 55.94 126 VAL A CA 1
ATOM 943 C C . VAL A 1 126 ? 2.219 10.107 17.316 1.00 55.94 126 VAL A C 1
ATOM 945 O O . VAL A 1 126 ? 1.418 10.844 16.748 1.00 55.94 126 VAL A O 1
ATOM 948 N N . GLN A 1 127 ? 2.760 10.454 18.487 1.00 41.97 127 GLN A N 1
ATOM 949 C CA . GLN A 1 127 ? 2.714 11.795 19.050 1.00 41.97 127 GLN A CA 1
ATOM 950 C C . GLN A 1 127 ? 3.731 12.676 18.311 1.00 41.97 127 GLN A C 1
ATOM 952 O O . GLN A 1 127 ? 4.904 12.331 18.193 1.00 41.97 127 GLN A O 1
ATOM 957 N N . SER A 1 128 ? 3.259 13.855 17.897 1.00 41.72 128 SER A N 1
ATOM 958 C CA . SER A 1 128 ? 3.976 15.011 17.327 1.00 41.72 128 SER A CA 1
ATOM 959 C C . SER A 1 128 ? 4.237 15.019 15.805 1.00 41.72 128 SER A C 1
ATOM 961 O O . SER A 1 128 ? 5.282 14.635 15.298 1.00 41.72 128 SER A O 1
ATOM 963 N N . GLY A 1 129 ? 3.272 15.566 15.056 1.00 48.59 129 GLY A N 1
ATOM 964 C CA . GLY A 1 129 ? 3.529 16.414 13.879 1.00 48.59 129 GLY A CA 1
ATOM 965 C C . GLY A 1 129 ? 3.943 15.767 12.551 1.00 48.59 129 GLY A C 1
ATOM 966 O O . GLY A 1 129 ? 3.793 16.420 11.516 1.00 48.59 129 GLY A O 1
ATOM 967 N N . HIS A 1 130 ? 4.418 14.521 12.532 1.00 59.56 130 HIS A N 1
ATOM 968 C CA . HIS A 1 130 ? 4.876 13.877 11.298 1.00 59.56 130 HIS A CA 1
ATOM 969 C C . HIS A 1 130 ? 3.742 13.140 10.579 1.00 59.56 130 HIS A C 1
ATOM 971 O O . HIS A 1 130 ? 3.142 12.198 11.092 1.00 59.56 130 HIS A O 1
ATOM 977 N N . TRP A 1 131 ? 3.433 13.602 9.370 1.00 72.50 131 TRP A N 1
ATOM 978 C CA . TRP A 1 131 ? 2.458 12.970 8.490 1.00 72.50 131 TRP A CA 1
ATOM 979 C C . TRP A 1 131 ? 3.020 11.664 7.904 1.00 72.50 131 TRP A C 1
ATOM 981 O O . TRP A 1 131 ? 4.171 11.630 7.477 1.00 72.50 131 TRP A O 1
ATOM 991 N N . SER A 1 132 ? 2.193 10.617 7.836 1.00 82.00 132 SER A N 1
ATOM 992 C CA . SER A 1 132 ? 2.484 9.377 7.108 1.00 82.00 132 SER A CA 1
ATOM 993 C C . SER A 1 132 ? 1.231 8.885 6.388 1.00 82.00 132 SER A C 1
ATOM 995 O O . SER A 1 132 ? 0.151 8.824 6.981 1.00 82.00 132 SER A O 1
ATOM 997 N N . ALA A 1 133 ? 1.376 8.478 5.125 1.00 85.00 133 ALA A N 1
ATOM 998 C CA . ALA A 1 133 ? 0.297 7.864 4.351 1.00 85.00 133 ALA A CA 1
ATOM 999 C C . ALA A 1 133 ? -0.221 6.558 4.986 1.00 85.00 133 ALA A C 1
ATOM 1001 O O . ALA A 1 133 ? -1.392 6.213 4.825 1.00 85.00 133 ALA A O 1
ATOM 1002 N N . GLN A 1 134 ? 0.619 5.854 5.754 1.00 89.00 134 GLN A N 1
ATOM 1003 C CA . GLN A 1 134 ? 0.252 4.604 6.431 1.00 89.00 134 GLN A CA 1
ATOM 1004 C C . GLN A 1 134 ? -0.779 4.823 7.545 1.00 89.00 134 GLN A C 1
ATOM 1006 O O . GLN A 1 134 ? -1.583 3.934 7.814 1.00 89.00 134 GLN A O 1
ATOM 1011 N N . ARG A 1 135 ? -0.847 6.033 8.126 1.00 90.56 135 ARG A N 1
ATOM 1012 C CA . ARG A 1 135 ? -1.913 6.413 9.073 1.00 90.56 135 ARG A CA 1
ATOM 1013 C C . ARG A 1 135 ? -3.303 6.366 8.432 1.00 90.56 135 ARG A C 1
ATOM 1015 O O . ARG A 1 135 ? -4.297 6.176 9.120 1.00 90.56 135 ARG A O 1
ATOM 1022 N N . PHE A 1 136 ? -3.362 6.535 7.115 1.00 91.69 136 PHE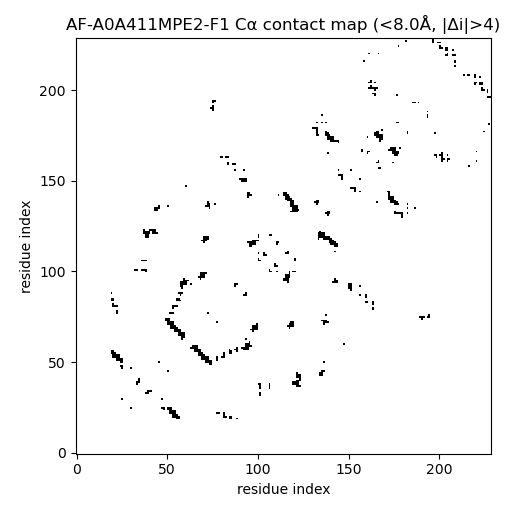 A N 1
ATOM 1023 C CA . PHE A 1 136 ? -4.586 6.527 6.319 1.00 91.69 136 PHE A CA 1
ATOM 1024 C C . PHE A 1 136 ? -4.779 5.213 5.551 1.00 91.69 136 PHE A C 1
ATOM 1026 O O . PHE A 1 136 ? -5.647 5.147 4.686 1.00 91.69 136 PHE A O 1
ATOM 1033 N N . ALA A 1 137 ? -3.951 4.190 5.813 1.00 92.94 137 ALA A N 1
ATOM 1034 C CA . ALA A 1 137 ? -3.917 2.942 5.046 1.00 92.94 137 ALA A CA 1
ATOM 1035 C C . ALA A 1 137 ? -3.689 3.156 3.527 1.00 92.94 137 ALA A C 1
ATOM 1037 O O . ALA A 1 137 ? -4.107 2.352 2.694 1.00 92.94 137 ALA A O 1
ATOM 1038 N N . LEU A 1 138 ? -3.033 4.270 3.171 1.00 93.38 138 LEU A N 1
ATOM 1039 C CA . LEU A 1 138 ? -2.708 4.702 1.803 1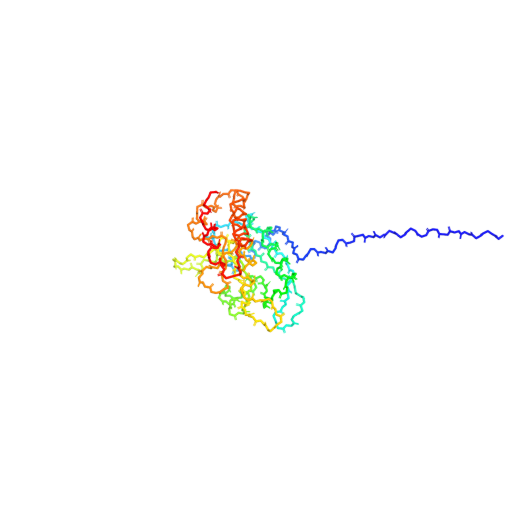.00 93.38 138 LEU A CA 1
ATOM 1040 C C . LEU A 1 138 ? -1.195 4.698 1.535 1.00 93.38 138 LEU A C 1
ATOM 1042 O O . LEU A 1 138 ? -0.728 5.255 0.537 1.00 93.38 138 LEU A O 1
ATOM 1046 N N . GLY A 1 139 ? -0.426 4.108 2.447 1.00 90.00 139 GLY A N 1
ATOM 1047 C CA . GLY A 1 139 ? 1.008 3.910 2.316 1.00 90.00 139 GLY A CA 1
ATOM 1048 C C . GLY A 1 139 ? 1.368 2.434 2.376 1.00 90.00 139 GLY A C 1
ATOM 1049 O O . GLY A 1 139 ? 0.600 1.622 2.876 1.00 90.00 139 GLY A O 1
ATOM 1050 N N . LEU A 1 140 ? 2.554 2.101 1.888 1.00 91.06 140 LEU A N 1
ATOM 1051 C CA . LEU A 1 140 ? 3.158 0.785 1.980 1.00 91.06 140 LEU A CA 1
ATOM 1052 C C . LEU A 1 140 ? 4.623 0.963 2.377 1.00 91.06 140 LEU A C 1
ATOM 1054 O O . LEU A 1 140 ? 5.392 1.595 1.656 1.00 91.06 140 LEU A O 1
ATOM 1058 N N . SER A 1 141 ? 5.007 0.402 3.518 1.00 88.75 141 SER A N 1
ATOM 1059 C CA . SER A 1 141 ? 6.414 0.174 3.844 1.00 88.75 141 SER A CA 1
ATOM 1060 C C . SER A 1 141 ? 6.783 -1.168 3.238 1.00 88.75 141 SER A C 1
ATOM 1062 O O . SER A 1 141 ? 6.329 -2.189 3.745 1.00 88.75 141 SER A O 1
ATOM 1064 N N . LEU A 1 142 ? 7.573 -1.175 2.169 1.00 85.75 142 LEU A N 1
ATOM 1065 C CA . LEU A 1 142 ? 8.127 -2.384 1.569 1.00 85.75 142 LEU A CA 1
ATOM 1066 C C . LEU A 1 142 ? 9.542 -2.599 2.116 1.00 85.75 142 LEU A C 1
ATOM 1068 O O . LEU A 1 142 ? 10.424 -1.777 1.869 1.00 85.75 142 LEU A O 1
ATOM 1072 N N . ASN A 1 143 ? 9.772 -3.711 2.820 1.00 75.12 143 ASN A N 1
ATOM 1073 C CA . ASN A 1 143 ? 11.090 -4.037 3.363 1.00 75.12 143 ASN A CA 1
ATOM 1074 C C . ASN A 1 143 ? 11.542 -5.479 3.052 1.00 75.12 143 ASN A C 1
ATOM 1076 O O . ASN A 1 143 ? 10.745 -6.418 3.146 1.00 75.12 143 ASN A O 1
ATOM 1080 N N . PRO A 1 144 ? 12.846 -5.677 2.775 1.00 62.34 144 PRO A N 1
ATOM 1081 C CA . PRO A 1 144 ? 13.803 -4.672 2.334 1.00 62.34 144 PRO A CA 1
ATOM 1082 C C . PRO A 1 144 ? 13.621 -4.354 0.842 1.00 62.34 144 PRO A C 1
ATOM 1084 O O . PRO A 1 144 ? 13.429 -5.253 0.030 1.00 62.34 144 PRO A O 1
ATOM 1087 N N . VAL A 1 145 ? 13.840 -3.099 0.443 1.00 56.78 145 VAL A N 1
ATOM 1088 C CA . VAL A 1 145 ? 14.280 -2.801 -0.933 1.00 56.78 145 VAL A CA 1
ATOM 1089 C C . VAL A 1 145 ? 15.788 -3.084 -1.014 1.00 56.78 145 VAL A C 1
ATOM 1091 O O . VAL A 1 145 ? 16.608 -2.185 -1.190 1.00 56.78 145 VAL A O 1
ATOM 1094 N N . LEU A 1 146 ? 16.177 -4.336 -0.763 1.00 50.44 146 LEU A N 1
ATOM 1095 C CA . LEU A 1 146 ? 17.545 -4.819 -0.943 1.00 50.44 146 LEU A CA 1
ATOM 1096 C C . LEU A 1 146 ? 17.560 -5.659 -2.213 1.00 50.44 146 LEU A C 1
ATOM 1098 O O . LEU A 1 146 ? 16.817 -6.628 -2.322 1.00 50.44 146 LEU A O 1
ATOM 1102 N N . THR A 1 147 ? 18.414 -5.287 -3.162 1.00 45.91 147 THR A N 1
ATOM 1103 C CA . THR A 1 147 ? 18.746 -6.100 -4.335 1.00 45.91 147 THR A CA 1
ATOM 1104 C C . THR A 1 147 ? 19.426 -7.395 -3.884 1.00 45.91 147 THR A C 1
ATOM 1106 O O . THR A 1 147 ? 20.555 -7.331 -3.391 1.00 45.91 147 THR A O 1
ATOM 1109 N N . PRO A 1 148 ? 18.807 -8.572 -4.067 1.00 52.88 148 PRO A N 1
ATOM 1110 C CA . PRO A 1 148 ? 19.533 -9.833 -4.055 1.00 52.88 148 PRO A CA 1
ATOM 1111 C C . PRO A 1 148 ? 20.235 -10.013 -5.417 1.00 52.88 148 PRO A C 1
ATOM 1113 O O . PRO A 1 148 ? 19.818 -9.401 -6.402 1.00 52.88 148 PRO A O 1
ATOM 1116 N N . PRO A 1 149 ? 21.241 -10.897 -5.545 1.00 53.47 149 PRO A N 1
ATOM 1117 C CA . PRO A 1 149 ? 21.822 -11.244 -6.847 1.00 53.47 149 PRO A CA 1
ATOM 1118 C C . PRO A 1 149 ? 20.812 -11.836 -7.850 1.00 53.47 149 PRO A C 1
ATOM 1120 O O . PRO A 1 149 ? 21.078 -11.832 -9.047 1.00 53.47 149 PRO A O 1
ATOM 1123 N N . SER A 1 150 ? 19.681 -12.373 -7.372 1.00 59.41 150 SER A N 1
ATOM 1124 C CA . SER A 1 150 ? 18.718 -13.163 -8.156 1.00 59.41 150 SER A CA 1
ATOM 1125 C C . SER A 1 150 ? 17.298 -12.581 -8.243 1.00 59.41 150 SER A C 1
ATOM 1127 O O . SER A 1 150 ? 16.445 -13.196 -8.877 1.00 59.41 150 SER A O 1
ATOM 1129 N N . GLY A 1 151 ? 17.022 -11.432 -7.615 1.00 68.81 151 GLY A N 1
ATOM 1130 C CA . GLY A 1 151 ? 15.713 -10.762 -7.683 1.00 68.81 151 GLY A CA 1
ATOM 1131 C C . GLY A 1 151 ? 15.673 -9.634 -8.716 1.00 68.81 151 GLY A C 1
ATOM 1132 O O . GLY A 1 151 ? 16.692 -9.283 -9.314 1.00 68.81 151 GLY A O 1
ATOM 1133 N N . ILE A 1 152 ? 14.502 -9.020 -8.910 1.00 80.38 152 ILE A N 1
ATOM 1134 C CA . ILE A 1 152 ? 14.412 -7.784 -9.707 1.00 80.38 152 ILE A CA 1
ATOM 1135 C C . ILE A 1 152 ? 15.144 -6.620 -9.039 1.00 80.38 152 ILE A C 1
ATOM 1137 O O . ILE A 1 152 ? 15.244 -6.537 -7.816 1.00 80.38 152 ILE A O 1
ATOM 1141 N N . SER A 1 153 ? 15.644 -5.697 -9.863 1.00 84.19 153 SER A N 1
ATOM 1142 C CA . SER A 1 153 ? 16.356 -4.515 -9.384 1.00 84.19 153 SER A CA 1
ATOM 1143 C C . SER A 1 153 ? 15.453 -3.597 -8.556 1.00 84.19 153 SER A C 1
ATOM 1145 O O . SER A 1 153 ? 14.242 -3.517 -8.774 1.00 84.19 153 SER A O 1
ATOM 1147 N N . THR A 1 154 ? 16.062 -2.825 -7.654 1.00 82.44 154 THR A N 1
ATOM 1148 C CA . THR A 1 154 ? 15.387 -1.753 -6.907 1.00 82.44 154 THR A CA 1
ATOM 1149 C C . THR A 1 154 ? 14.636 -0.794 -7.832 1.00 82.44 154 THR A C 1
ATOM 1151 O O . THR A 1 154 ? 13.495 -0.435 -7.554 1.00 82.44 154 THR A O 1
ATOM 1154 N N . GLU A 1 155 ? 15.226 -0.436 -8.974 1.00 85.25 155 GLU A N 1
ATOM 1155 C CA . GLU A 1 155 ? 14.566 0.413 -9.970 1.00 85.25 155 GLU A CA 1
ATOM 1156 C C . GLU A 1 155 ? 13.310 -0.245 -10.542 1.00 85.25 155 GLU A C 1
ATOM 1158 O O . GLU A 1 155 ? 12.269 0.402 -10.659 1.00 85.25 155 GLU A O 1
ATOM 1163 N N . LYS A 1 156 ? 13.351 -1.551 -10.824 1.00 87.50 156 LYS A N 1
ATOM 1164 C CA . LYS A 1 156 ? 12.170 -2.275 -11.293 1.00 87.50 156 LYS A CA 1
ATOM 1165 C C . LYS A 1 156 ? 11.077 -2.336 -10.224 1.00 87.50 156 LYS A C 1
ATOM 1167 O O . LYS A 1 156 ? 9.909 -2.173 -10.567 1.00 87.50 156 LYS A O 1
ATOM 1172 N N . VAL A 1 157 ? 11.434 -2.503 -8.948 1.00 88.25 157 VAL A N 1
ATOM 1173 C CA . VAL A 1 157 ? 10.476 -2.426 -7.828 1.00 88.25 157 VAL A CA 1
ATOM 1174 C C . VAL A 1 157 ? 9.813 -1.049 -7.786 1.00 88.25 157 VAL A C 1
ATOM 1176 O O . VAL A 1 157 ? 8.587 -0.963 -7.775 1.00 88.25 157 VAL A O 1
ATOM 1179 N N . LYS A 1 158 ? 10.591 0.038 -7.853 1.00 88.56 158 LYS A N 1
ATOM 1180 C CA . LYS A 1 158 ? 10.056 1.412 -7.878 1.00 88.56 158 LYS A CA 1
ATOM 1181 C C . LYS A 1 158 ? 9.155 1.665 -9.089 1.00 88.56 158 LYS A C 1
ATOM 1183 O O . LYS A 1 158 ? 8.112 2.307 -8.965 1.00 88.56 158 LYS A O 1
ATOM 1188 N N . GLN A 1 159 ? 9.505 1.116 -10.251 1.00 89.81 159 GLN A N 1
ATOM 1189 C CA . GLN A 1 159 ? 8.664 1.177 -11.447 1.00 89.81 159 GLN A CA 1
ATOM 1190 C C . GLN A 1 159 ? 7.352 0.399 -11.287 1.00 89.81 159 GLN A C 1
ATOM 1192 O O . GLN A 1 159 ? 6.309 0.884 -11.731 1.00 89.81 159 GLN A O 1
ATOM 1197 N N . LEU A 1 160 ? 7.380 -0.793 -10.679 1.00 92.31 160 LEU A N 1
ATOM 1198 C CA . LEU A 1 160 ? 6.170 -1.568 -10.386 1.00 92.31 160 LEU A CA 1
ATOM 1199 C C . LEU A 1 160 ? 5.263 -0.797 -9.422 1.00 92.31 160 LEU A C 1
ATOM 1201 O O . LEU A 1 160 ? 4.092 -0.599 -9.734 1.00 92.31 160 LEU A O 1
ATOM 1205 N N . MET A 1 161 ? 5.817 -0.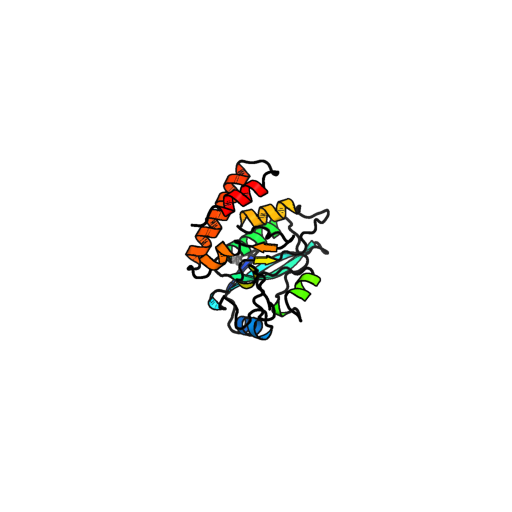252 -8.335 1.00 93.00 161 MET A N 1
ATOM 1206 C CA . MET A 1 161 ? 5.087 0.616 -7.401 1.00 93.00 161 MET A CA 1
ATOM 1207 C C . MET A 1 161 ? 4.398 1.776 -8.134 1.00 93.00 161 MET A C 1
ATOM 1209 O O . MET A 1 161 ? 3.181 1.944 -8.046 1.00 93.00 161 MET A O 1
ATOM 1213 N N . ALA A 1 162 ? 5.147 2.526 -8.944 1.00 92.75 162 ALA A N 1
ATOM 1214 C CA . ALA A 1 162 ? 4.613 3.681 -9.662 1.00 92.75 162 ALA A CA 1
ATOM 1215 C C . ALA A 1 162 ? 3.585 3.305 -10.743 1.00 92.75 162 ALA A C 1
ATOM 1217 O O . ALA A 1 162 ? 2.629 4.048 -10.973 1.00 92.75 162 ALA A O 1
ATOM 1218 N N . THR A 1 163 ? 3.720 2.123 -11.356 1.00 94.25 163 THR A N 1
ATOM 1219 C CA . THR A 1 163 ? 2.730 1.561 -12.295 1.00 94.25 163 THR A CA 1
ATOM 1220 C C . THR A 1 163 ? 1.382 1.317 -11.623 1.00 94.25 163 THR A C 1
ATOM 1222 O O . THR A 1 163 ? 0.359 1.392 -12.304 1.00 94.25 163 THR A O 1
ATOM 1225 N N . HIS A 1 164 ? 1.375 1.098 -10.308 1.00 95.44 164 HIS A N 1
ATOM 1226 C CA . HIS A 1 164 ? 0.180 0.935 -9.479 1.00 95.44 164 HIS A CA 1
ATOM 1227 C C . 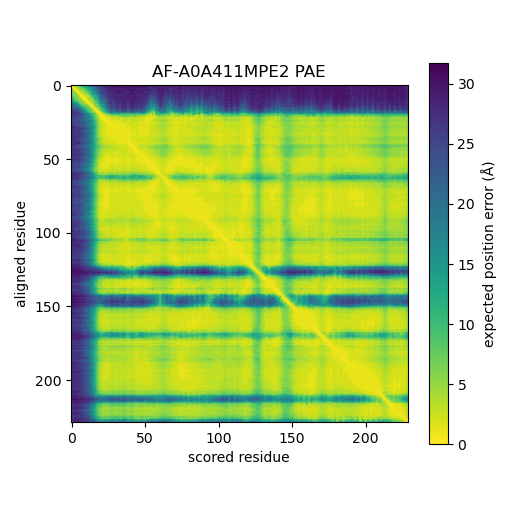HIS A 1 164 ? -0.213 2.210 -8.718 1.00 95.44 164 HIS A C 1
ATOM 1229 O O . HIS A 1 164 ? -1.179 2.199 -7.971 1.00 95.44 164 HIS A O 1
ATOM 1235 N N . GLY A 1 165 ? 0.468 3.340 -8.946 1.00 93.50 165 GLY A N 1
ATOM 1236 C CA . GLY A 1 165 ? 0.138 4.639 -8.342 1.00 93.50 165 GLY A CA 1
ATOM 1237 C C . GLY A 1 165 ? 0.828 4.929 -7.004 1.00 93.50 165 GLY A C 1
ATOM 1238 O O . GLY A 1 165 ? 0.584 5.983 -6.417 1.00 93.50 165 GLY A O 1
ATOM 1239 N N . LEU A 1 166 ? 1.707 4.036 -6.547 1.00 93.00 166 LEU A N 1
ATOM 1240 C CA . LEU A 1 166 ? 2.524 4.191 -5.345 1.00 93.00 166 LEU A CA 1
ATOM 1241 C C . LEU A 1 166 ? 3.833 4.914 -5.676 1.00 93.00 166 LEU A C 1
ATOM 1243 O O . LEU A 1 166 ? 4.582 4.510 -6.562 1.00 93.00 166 LEU A O 1
ATOM 1247 N N . ILE A 1 167 ? 4.123 5.994 -4.955 1.00 87.75 167 ILE A N 1
ATOM 1248 C CA . ILE A 1 167 ? 5.317 6.820 -5.162 1.00 87.75 167 ILE A CA 1
ATOM 1249 C C . ILE A 1 167 ? 6.144 6.832 -3.882 1.00 87.75 167 ILE A C 1
ATOM 1251 O O . ILE A 1 167 ? 5.592 7.012 -2.799 1.00 87.75 167 ILE A O 1
ATOM 1255 N N . GLU A 1 168 ? 7.461 6.678 -4.014 1.00 84.94 168 GLU A N 1
ATOM 1256 C CA . GLU A 1 168 ? 8.380 6.706 -2.877 1.00 84.94 168 GLU A CA 1
ATOM 1257 C C . GLU A 1 168 ? 8.347 8.075 -2.167 1.00 84.94 168 GLU A C 1
ATOM 1259 O O . GLU A 1 168 ? 8.439 9.127 -2.812 1.00 84.94 168 GLU A O 1
ATOM 1264 N N . SER A 1 169 ? 8.201 8.077 -0.841 1.00 73.94 169 SER A N 1
ATOM 1265 C CA . SER A 1 169 ? 7.990 9.277 -0.021 1.00 73.94 169 SER A CA 1
ATOM 1266 C C . SER A 1 169 ? 9.286 9.905 0.511 1.00 73.94 169 SER A C 1
ATOM 1268 O O . SER A 1 169 ? 9.290 10.503 1.581 1.00 73.94 169 SER A O 1
ATOM 1270 N N . GLY A 1 170 ? 10.394 9.792 -0.226 1.00 66.31 170 GLY A N 1
ATOM 1271 C CA . GLY A 1 170 ? 11.701 10.361 0.143 1.00 66.31 170 GLY A CA 1
ATOM 1272 C C . GLY A 1 170 ? 12.507 9.531 1.152 1.00 66.31 170 GLY A C 1
ATOM 1273 O O . GLY A 1 170 ? 13.726 9.666 1.204 1.00 66.31 170 GLY A O 1
ATOM 1274 N N . GLU A 1 171 ? 11.857 8.628 1.888 1.00 69.31 171 GLU A N 1
ATOM 1275 C CA . GLU A 1 171 ? 12.504 7.561 2.655 1.00 69.31 171 GLU A CA 1
ATOM 1276 C C . GLU A 1 171 ? 12.510 6.271 1.825 1.00 69.31 171 GLU A C 1
ATOM 1278 O O . GLU A 1 171 ? 11.469 5.852 1.315 1.00 69.31 171 GLU A O 1
ATOM 1283 N N . ASN A 1 172 ? 13.681 5.640 1.681 1.00 74.06 172 ASN A N 1
ATOM 1284 C CA . ASN A 1 172 ? 13.824 4.418 0.886 1.00 74.06 172 ASN A CA 1
ATOM 1285 C C . ASN A 1 172 ? 12.896 3.314 1.415 1.00 74.06 172 ASN A C 1
ATOM 1287 O O . ASN A 1 172 ? 12.939 2.996 2.604 1.00 74.06 172 ASN A O 1
ATOM 1291 N N . GLY A 1 173 ? 12.086 2.727 0.534 1.00 80.06 173 GLY A N 1
ATOM 1292 C CA . GLY A 1 173 ? 11.160 1.646 0.893 1.00 80.06 173 GLY A CA 1
ATOM 1293 C C . GLY A 1 173 ? 9.789 2.091 1.413 1.00 80.06 173 GLY A C 1
ATOM 1294 O O . GLY A 1 173 ? 8.946 1.236 1.673 1.00 80.06 173 GLY A O 1
ATOM 1295 N N . TYR A 1 174 ? 9.516 3.395 1.511 1.00 86.56 174 TYR A N 1
ATOM 1296 C CA . TYR A 1 174 ? 8.188 3.906 1.860 1.00 86.56 174 TYR A CA 1
ATOM 1297 C C . TYR A 1 174 ? 7.506 4.467 0.635 1.00 86.56 174 TYR A C 1
ATOM 1299 O O . TYR A 1 174 ? 7.992 5.410 0.018 1.00 86.56 174 TYR A O 1
ATOM 1307 N N . PHE A 1 175 ? 6.348 3.915 0.309 1.00 91.19 175 PHE A N 1
ATOM 1308 C CA . PHE A 1 175 ? 5.563 4.316 -0.842 1.00 91.19 175 PHE A CA 1
ATOM 1309 C C . PHE A 1 175 ? 4.186 4.797 -0.399 1.00 91.19 175 PHE A C 1
ATOM 1311 O O . PHE A 1 175 ? 3.626 4.293 0.570 1.00 91.19 175 PHE A O 1
ATOM 1318 N N . GLY A 1 176 ? 3.619 5.764 -1.112 1.00 92.31 176 GLY A N 1
ATOM 1319 C CA . GLY A 1 176 ? 2.274 6.266 -0.849 1.00 92.31 176 GLY A CA 1
ATOM 1320 C C . GLY A 1 176 ? 1.507 6.575 -2.124 1.00 92.31 176 GLY A C 1
ATOM 1321 O O . GLY A 1 176 ? 2.089 6.975 -3.133 1.00 92.31 176 GLY A O 1
ATOM 1322 N N . PHE A 1 177 ? 0.184 6.433 -2.066 1.00 93.06 177 PHE A N 1
ATOM 1323 C CA . PHE A 1 177 ? -0.721 6.803 -3.161 1.00 93.06 177 PHE A CA 1
ATOM 1324 C C . PHE A 1 177 ? -0.867 8.324 -3.345 1.00 93.06 177 PHE A C 1
ATOM 1326 O O . PHE A 1 177 ? -1.531 8.801 -4.265 1.00 93.06 177 PHE A O 1
ATOM 1333 N N . GLY A 1 178 ? -0.222 9.124 -2.500 1.00 88.38 178 GLY A N 1
ATOM 1334 C CA . GLY A 1 178 ? -0.161 10.574 -2.595 1.00 88.38 178 GLY A CA 1
ATOM 1335 C C . GLY A 1 178 ? 0.646 11.172 -1.458 1.00 88.38 178 GLY A C 1
ATOM 1336 O O . GLY A 1 178 ? 0.999 10.474 -0.513 1.00 88.38 178 GLY A O 1
ATOM 1337 N N . ASP A 1 179 ? 0.947 12.461 -1.577 1.00 87.12 179 ASP A N 1
ATOM 1338 C CA . ASP A 1 179 ? 1.500 13.243 -0.476 1.00 87.12 179 ASP A CA 1
ATOM 1339 C C . ASP A 1 179 ? 0.403 13.644 0.525 1.00 87.12 179 ASP A C 1
ATOM 1341 O O . ASP A 1 179 ? -0.780 13.317 0.372 1.00 87.12 179 ASP A O 1
ATOM 1345 N N . ARG A 1 180 ? 0.808 14.388 1.555 1.00 86.94 180 ARG A N 1
ATOM 1346 C CA . ARG A 1 180 ? -0.088 14.912 2.583 1.00 86.94 180 ARG A CA 1
ATOM 1347 C C . ARG A 1 180 ? -1.288 15.653 2.027 1.00 86.94 180 ARG A C 1
ATOM 1349 O O . ARG A 1 180 ? -2.416 15.362 2.417 1.00 86.94 180 ARG A O 1
ATOM 1356 N N . VAL A 1 181 ? -1.039 16.595 1.126 1.00 88.25 181 VAL A N 1
ATOM 1357 C CA . VAL A 1 181 ? -2.074 17.476 0.589 1.00 88.25 181 VAL A CA 1
ATOM 1358 C C . VAL A 1 181 ? -3.069 16.670 -0.239 1.00 88.25 181 VAL A C 1
ATOM 1360 O O . VAL A 1 181 ? -4.274 16.895 -0.139 1.00 88.25 181 VAL A O 1
ATOM 1363 N N . PHE A 1 182 ? -2.582 15.706 -1.022 1.00 90.38 182 PHE A N 1
ATOM 1364 C CA . PHE A 1 182 ? -3.428 14.795 -1.782 1.00 90.38 182 PHE A CA 1
ATOM 1365 C C . PHE A 1 182 ? -4.334 13.967 -0.865 1.00 90.38 182 PHE A C 1
ATOM 1367 O O . PHE A 1 182 ? -5.545 13.933 -1.074 1.00 90.38 182 PHE A O 1
ATOM 1374 N N . VAL A 1 183 ? -3.766 13.321 0.158 1.00 89.94 183 VAL A N 1
ATOM 1375 C CA . VAL A 1 183 ? -4.525 12.437 1.054 1.00 89.94 183 VAL A CA 1
ATOM 1376 C C . VAL A 1 183 ? -5.550 13.220 1.872 1.00 89.94 183 VAL A C 1
ATOM 1378 O O . VAL A 1 183 ? -6.724 12.858 1.873 1.00 89.94 183 VAL A O 1
ATOM 1381 N N . GLU A 1 184 ? -5.153 14.325 2.510 1.00 88.12 184 GLU A N 1
ATOM 1382 C CA . GLU A 1 184 ? -6.054 15.126 3.354 1.00 88.12 184 GLU A CA 1
ATOM 1383 C C . GLU A 1 184 ? -7.250 15.689 2.565 1.00 88.12 184 GLU A C 1
ATOM 1385 O O . GLU A 1 184 ? -8.352 15.783 3.101 1.00 88.12 184 GLU A O 1
ATOM 1390 N N . ARG A 1 185 ? -7.073 16.010 1.275 1.00 91.50 185 ARG A N 1
ATOM 1391 C CA . ARG A 1 185 ? -8.163 16.499 0.412 1.00 91.50 185 ARG A CA 1
ATOM 1392 C C . ARG A 1 185 ? -9.150 15.422 -0.020 1.00 91.50 185 ARG A C 1
ATOM 1394 O O . ARG A 1 185 ? -10.254 15.771 -0.424 1.00 91.50 185 ARG A O 1
ATOM 1401 N N . ARG A 1 186 ? -8.736 14.155 -0.025 1.00 91.69 186 ARG A N 1
ATOM 1402 C CA . ARG A 1 186 ? -9.458 13.072 -0.708 1.00 91.69 186 ARG A CA 1
ATOM 1403 C C . ARG A 1 186 ? -9.857 11.922 0.206 1.00 91.69 186 ARG A C 1
ATOM 1405 O O . ARG A 1 186 ? -10.583 11.043 -0.233 1.00 91.69 186 ARG A O 1
ATOM 1412 N N . ILE A 1 187 ? -9.417 11.900 1.463 1.00 90.56 187 ILE A N 1
ATOM 1413 C CA . ILE A 1 187 ? -9.718 10.789 2.380 1.00 90.56 187 ILE A CA 1
ATOM 1414 C C . ILE A 1 187 ? -11.227 10.580 2.595 1.00 90.56 187 ILE A C 1
ATOM 1416 O O . ILE A 1 187 ? -11.686 9.453 2.785 1.00 90.56 187 ILE A O 1
ATOM 1420 N N . ASN A 1 188 ? -11.997 11.665 2.492 1.00 91.38 188 ASN A N 1
ATOM 1421 C CA . ASN A 1 188 ? -13.452 11.665 2.622 1.00 91.38 188 ASN A CA 1
ATOM 1422 C C . ASN A 1 188 ? -14.192 11.430 1.294 1.00 91.38 188 ASN A C 1
ATOM 1424 O O . ASN A 1 188 ? -15.422 11.400 1.292 1.00 91.38 188 ASN A O 1
ATOM 1428 N N . ASP A 1 189 ? -13.480 11.271 0.174 1.00 94.88 189 ASP A N 1
ATOM 1429 C CA . ASP A 1 189 ? -14.095 10.849 -1.084 1.00 94.88 189 ASP A CA 1
ATOM 1430 C C . ASP A 1 189 ? -14.687 9.439 -0.928 1.00 94.88 189 ASP A C 1
ATOM 1432 O O . ASP A 1 189 ? -14.196 8.609 -0.150 1.00 94.88 189 ASP A O 1
ATOM 1436 N N . SER A 1 190 ? -15.709 9.133 -1.733 1.00 95.50 190 SER A N 1
ATOM 1437 C CA . SER A 1 190 ? -16.134 7.738 -1.905 1.00 95.50 190 SER A CA 1
ATOM 1438 C C . SER A 1 190 ? -14.966 6.872 -2.402 1.00 95.50 190 SER A C 1
ATOM 1440 O O . SER A 1 190 ? -14.089 7.378 -3.122 1.00 95.50 190 SER A O 1
ATOM 1442 N N . PRO A 1 191 ? -14.950 5.565 -2.080 1.00 95.00 191 PRO A N 1
ATOM 1443 C CA . PRO A 1 191 ? -13.904 4.655 -2.543 1.00 95.00 191 PRO A CA 1
ATOM 1444 C C . PRO A 1 191 ? -13.680 4.738 -4.058 1.00 95.00 191 PRO A C 1
ATOM 1446 O O . PRO A 1 191 ? -12.541 4.805 -4.519 1.00 95.00 191 PRO A O 1
ATOM 1449 N N . GLU A 1 192 ? -14.756 4.844 -4.841 1.00 96.19 192 GLU A N 1
ATOM 1450 C CA . GLU A 1 192 ? -14.698 4.926 -6.300 1.00 96.19 192 GLU A CA 1
ATOM 1451 C C . GLU A 1 192 ? -14.122 6.261 -6.788 1.00 96.19 192 GLU A C 1
ATOM 1453 O O . GLU A 1 192 ? -13.409 6.298 -7.791 1.00 96.19 192 GLU A O 1
ATOM 1458 N N . GLN A 1 193 ? -14.424 7.377 -6.117 1.00 96.25 193 GLN A N 1
ATOM 1459 C CA . GLN A 1 193 ? -13.863 8.687 -6.467 1.00 96.25 193 GLN A CA 1
ATOM 1460 C C . GLN A 1 193 ? -12.350 8.722 -6.241 1.00 96.25 193 GLN A C 1
ATOM 1462 O O . GLN A 1 193 ? -11.621 9.104 -7.162 1.00 96.25 193 GLN A O 1
ATOM 1467 N N . LEU A 1 194 ? -11.886 8.284 -5.067 1.00 95.62 194 LEU A N 1
ATOM 1468 C CA . LEU A 1 194 ? -10.461 8.239 -4.739 1.00 95.62 194 LEU A CA 1
ATOM 1469 C C . LEU A 1 194 ? -9.712 7.273 -5.668 1.00 95.62 194 LEU A C 1
ATOM 1471 O O . LEU A 1 194 ? -8.696 7.652 -6.258 1.00 95.62 194 LEU A O 1
ATOM 1475 N N . ARG A 1 195 ? -10.257 6.068 -5.880 1.00 96.06 195 ARG A N 1
ATOM 1476 C CA . ARG A 1 195 ? -9.680 5.064 -6.784 1.00 96.06 195 ARG A CA 1
ATOM 1477 C C . ARG A 1 195 ? -9.474 5.608 -8.189 1.00 96.06 195 ARG A C 1
ATOM 1479 O O . ARG A 1 195 ? -8.364 5.543 -8.706 1.00 96.06 195 ARG A O 1
ATOM 1486 N N . ARG A 1 196 ? -10.501 6.231 -8.781 1.00 96.06 196 ARG A N 1
ATOM 1487 C CA . ARG A 1 196 ? -10.412 6.796 -10.140 1.00 96.06 196 ARG A CA 1
ATOM 1488 C C . ARG A 1 196 ? -9.270 7.800 -10.290 1.00 96.06 196 ARG A C 1
ATOM 1490 O O . ARG A 1 196 ? -8.675 7.904 -11.360 1.00 96.06 196 ARG A O 1
ATOM 1497 N N . VAL A 1 197 ? -8.985 8.583 -9.254 1.00 95.31 197 VAL A N 1
ATOM 1498 C CA . VAL A 1 197 ? -7.914 9.592 -9.288 1.00 95.31 197 VAL A CA 1
ATOM 1499 C C . VAL A 1 197 ? -6.557 8.909 -9.234 1.00 95.31 197 VAL A C 1
ATOM 1501 O O . VAL A 1 197 ? -5.672 9.236 -10.023 1.00 95.31 197 VAL A O 1
ATOM 1504 N N . ILE A 1 198 ? -6.406 7.929 -8.345 1.00 95.62 198 ILE A N 1
ATOM 1505 C CA . ILE A 1 198 ? -5.187 7.127 -8.227 1.00 95.62 198 ILE A CA 1
ATOM 1506 C C . ILE A 1 198 ? -4.914 6.370 -9.534 1.00 95.62 198 ILE A C 1
ATOM 1508 O O . ILE A 1 198 ? -3.799 6.416 -10.048 1.00 95.62 198 ILE A O 1
ATOM 1512 N N . GLU A 1 199 ? -5.934 5.762 -10.137 1.00 95.75 199 GLU A N 1
ATOM 1513 C CA . GLU A 1 199 ? -5.822 5.082 -11.429 1.00 95.75 199 GLU A CA 1
ATOM 1514 C C . GLU A 1 199 ? -5.409 6.034 -12.552 1.00 95.75 199 GLU A C 1
ATOM 1516 O O . GLU A 1 199 ? -4.573 5.671 -13.379 1.00 95.75 199 GLU A O 1
ATOM 1521 N N . ARG A 1 200 ? -5.925 7.272 -12.577 1.00 95.50 200 ARG A N 1
ATOM 1522 C CA . ARG A 1 200 ? -5.462 8.292 -13.534 1.00 95.50 200 ARG A CA 1
ATOM 1523 C C . ARG A 1 200 ? -3.990 8.639 -13.332 1.00 95.50 200 ARG A C 1
ATOM 1525 O O . ARG A 1 200 ? -3.274 8.798 -14.320 1.00 95.50 200 ARG A O 1
ATOM 1532 N N . ARG A 1 201 ? -3.521 8.732 -12.084 1.00 94.38 201 ARG A N 1
ATOM 1533 C CA . ARG A 1 201 ? -2.101 8.969 -11.763 1.00 94.38 201 ARG A CA 1
ATOM 1534 C C . ARG A 1 201 ? -1.230 7.811 -12.241 1.00 94.38 201 ARG A C 1
ATOM 1536 O O . ARG A 1 201 ? -0.256 8.038 -12.957 1.00 94.38 201 ARG A O 1
ATOM 1543 N N . ALA A 1 202 ? -1.630 6.583 -11.925 1.00 94.56 202 ALA A N 1
ATOM 1544 C CA . ALA A 1 202 ? -0.972 5.365 -12.383 1.00 94.56 202 ALA A CA 1
ATOM 1545 C C . ALA A 1 202 ? -0.946 5.279 -13.922 1.00 94.56 202 ALA A C 1
ATOM 1547 O O . ALA A 1 202 ? 0.093 5.008 -14.524 1.00 94.56 202 ALA A O 1
ATOM 1548 N N . GLN A 1 203 ? -2.060 5.602 -14.585 1.00 94.88 203 GLN A N 1
ATOM 1549 C CA . GLN A 1 203 ? -2.147 5.642 -16.044 1.00 94.88 203 GLN A CA 1
ATOM 1550 C C . GLN A 1 203 ? -1.231 6.708 -16.643 1.00 94.88 203 GLN A C 1
ATOM 1552 O O . GLN A 1 203 ? -0.558 6.439 -17.637 1.00 94.88 203 GLN A O 1
ATOM 1557 N N . ARG A 1 204 ? -1.163 7.902 -16.044 1.00 94.62 204 ARG A N 1
ATOM 1558 C CA . ARG A 1 204 ? -0.257 8.960 -16.502 1.00 94.62 204 ARG A CA 1
ATOM 1559 C C . ARG A 1 204 ? 1.201 8.521 -16.407 1.00 94.62 204 ARG A C 1
ATOM 1561 O O . ARG A 1 204 ? 1.959 8.767 -17.344 1.00 94.62 204 ARG A O 1
ATOM 1568 N N . TYR A 1 205 ? 1.569 7.844 -15.320 1.00 93.31 205 TYR A N 1
ATOM 1569 C CA . TYR A 1 205 ? 2.896 7.256 -15.172 1.00 93.31 205 TYR A CA 1
ATOM 1570 C C . TYR A 1 205 ? 3.180 6.222 -16.272 1.00 93.31 205 TYR A C 1
ATOM 1572 O O . TYR A 1 205 ? 4.206 6.328 -16.941 1.00 93.31 205 TYR A O 1
ATOM 1580 N N . ARG A 1 206 ? 2.258 5.274 -16.514 1.00 93.00 206 ARG A N 1
ATOM 1581 C CA . ARG A 1 206 ? 2.398 4.244 -17.562 1.00 93.00 206 ARG A CA 1
ATOM 1582 C C . ARG A 1 206 ? 2.607 4.852 -18.948 1.00 93.00 206 ARG A C 1
ATOM 1584 O O . ARG A 1 206 ? 3.577 4.510 -19.611 1.00 93.00 206 ARG A O 1
ATOM 1591 N N . VAL A 1 207 ? 1.760 5.807 -19.338 1.00 93.25 207 VAL A N 1
ATOM 1592 C CA . VAL A 1 207 ? 1.866 6.496 -20.638 1.00 93.25 207 VAL A CA 1
ATOM 1593 C C . VAL A 1 207 ? 3.207 7.210 -20.785 1.00 93.25 207 VAL A C 1
ATOM 1595 O O . VAL A 1 207 ? 3.828 7.122 -21.838 1.00 93.25 207 VAL A O 1
ATOM 1598 N N . CYS A 1 208 ? 3.668 7.902 -19.741 1.00 92.88 208 CYS A N 1
ATOM 1599 C CA . CYS A 1 208 ? 4.972 8.560 -19.767 1.00 92.88 208 CYS A CA 1
ATOM 1600 C C . CYS A 1 208 ? 6.115 7.546 -19.915 1.00 92.88 208 CYS A C 1
ATOM 1602 O O . CYS A 1 208 ? 7.002 7.735 -20.743 1.00 92.88 208 CYS A O 1
ATOM 1604 N N . ARG A 1 209 ? 6.075 6.449 -19.151 1.00 89.81 209 ARG A N 1
ATOM 1605 C CA . ARG A 1 209 ? 7.097 5.399 -19.189 1.00 89.81 209 ARG A CA 1
ATOM 1606 C C . ARG A 1 209 ? 7.180 4.744 -20.566 1.00 89.81 209 ARG A C 1
ATOM 1608 O O . ARG A 1 209 ? 8.279 4.538 -21.057 1.00 89.81 209 ARG A O 1
ATOM 1615 N N . ASP A 1 210 ? 6.048 4.456 -21.201 1.00 88.44 210 ASP A N 1
ATOM 1616 C CA . ASP A 1 210 ? 6.020 3.805 -22.519 1.00 88.44 210 ASP A CA 1
ATOM 1617 C C . ASP A 1 210 ? 6.603 4.701 -23.636 1.00 88.44 210 ASP A C 1
ATOM 1619 O O . ASP A 1 210 ? 6.940 4.217 -24.714 1.00 88.44 210 ASP A O 1
ATOM 1623 N N . GLN A 1 211 ? 6.755 6.005 -23.378 1.00 86.88 211 GLN A N 1
ATOM 1624 C CA . GLN A 1 211 ? 7.359 6.982 -24.289 1.00 86.88 211 GLN A CA 1
ATOM 1625 C C . GLN A 1 211 ? 8.848 7.245 -24.010 1.00 86.88 211 GLN A C 1
ATOM 1627 O O . GLN A 1 211 ? 9.483 7.982 -24.766 1.00 86.88 211 GLN A O 1
ATOM 1632 N N . MET A 1 212 ? 9.410 6.694 -22.930 1.00 79.06 212 MET A N 1
ATOM 1633 C CA . MET A 1 212 ? 10.750 7.031 -22.441 1.00 79.06 212 MET A CA 1
ATOM 1634 C C . MET A 1 212 ? 11.618 5.783 -22.224 1.00 79.06 212 MET A C 1
ATOM 1636 O O . MET A 1 212 ? 11.125 4.674 -22.046 1.00 79.06 212 MET A O 1
ATOM 1640 N N . THR A 1 213 ? 12.942 5.958 -22.214 1.00 70.81 213 THR A N 1
ATOM 1641 C CA . THR A 1 213 ? 13.884 4.912 -21.776 1.00 70.81 213 THR A CA 1
ATOM 1642 C C . THR A 1 213 ? 13.888 4.785 -20.243 1.00 70.81 213 THR A C 1
ATOM 1644 O O . THR A 1 213 ? 13.423 5.683 -19.540 1.00 70.81 213 THR A O 1
ATOM 1647 N N . GLU A 1 214 ? 14.441 3.695 -19.690 1.00 61.38 214 GLU A N 1
ATOM 1648 C CA . GLU A 1 214 ? 14.399 3.388 -18.240 1.00 61.38 214 GLU A CA 1
ATOM 1649 C C . GLU A 1 214 ? 14.904 4.516 -17.313 1.00 61.38 214 GLU A C 1
ATOM 1651 O O . GLU A 1 214 ? 14.479 4.604 -16.163 1.00 61.38 214 GLU A O 1
ATOM 1656 N N . SER A 1 215 ? 15.749 5.426 -17.808 1.00 66.12 215 SER A N 1
ATOM 1657 C CA . SER A 1 215 ? 16.358 6.525 -17.044 1.00 66.12 215 SER A CA 1
ATOM 1658 C C . SER A 1 215 ? 15.414 7.671 -16.640 1.00 66.12 215 SER A C 1
ATOM 1660 O O . SER A 1 215 ? 15.847 8.585 -15.941 1.00 66.12 215 SER A O 1
ATOM 1662 N N . PHE A 1 216 ? 14.143 7.668 -17.057 1.00 81.19 216 PHE A N 1
ATOM 1663 C CA . PHE A 1 216 ? 13.221 8.803 -16.859 1.00 81.19 216 PHE A CA 1
ATOM 1664 C C . PHE A 1 216 ? 12.147 8.594 -15.776 1.00 81.19 216 PHE A C 1
ATOM 1666 O O . PHE A 1 216 ? 11.163 9.336 -15.713 1.00 81.19 216 PHE A O 1
ATOM 1673 N N . HIS A 1 217 ? 12.340 7.622 -14.879 1.00 84.50 217 HIS A N 1
ATOM 1674 C CA . HIS A 1 217 ? 11.389 7.304 -13.806 1.00 84.50 217 HIS A CA 1
ATOM 1675 C C . HIS A 1 217 ? 10.897 8.542 -13.032 1.00 84.50 217 HIS A C 1
ATOM 1677 O O . HIS A 1 217 ? 9.685 8.733 -12.897 1.00 84.50 217 HIS A O 1
ATOM 1683 N N . LEU A 1 218 ? 11.816 9.402 -12.578 1.00 86.00 218 LEU A N 1
ATOM 1684 C CA . LEU A 1 218 ? 11.487 10.595 -11.787 1.00 86.00 218 LEU A CA 1
ATOM 1685 C C . LEU A 1 218 ? 10.621 11.599 -12.561 1.00 86.00 218 LEU A C 1
ATOM 1687 O O . LEU A 1 218 ? 9.706 12.189 -11.989 1.00 86.00 218 LEU A O 1
ATOM 1691 N N . GLN A 1 219 ? 10.851 11.753 -13.868 1.00 88.94 219 GLN A N 1
ATOM 1692 C CA . GLN A 1 219 ? 10.048 12.646 -14.705 1.00 88.94 219 GLN A CA 1
ATOM 1693 C C . GLN A 1 219 ? 8.608 12.136 -14.836 1.00 88.94 219 GLN A C 1
ATOM 1695 O O . GLN A 1 219 ? 7.662 12.920 -14.756 1.00 88.94 219 GLN A O 1
ATOM 1700 N N . CYS A 1 220 ? 8.423 10.825 -14.991 1.00 90.44 220 CYS A N 1
ATOM 1701 C CA . CYS A 1 220 ? 7.090 10.232 -15.061 1.00 90.44 220 CYS A CA 1
ATOM 1702 C C . CYS A 1 220 ? 6.348 10.281 -13.726 1.00 90.44 220 CYS A C 1
ATOM 1704 O O . CYS A 1 220 ? 5.138 10.519 -13.710 1.00 90.44 220 CYS A O 1
ATOM 1706 N N . VAL A 1 221 ? 7.062 10.112 -12.610 1.00 89.06 221 VAL A N 1
ATOM 1707 C CA . VAL A 1 221 ? 6.506 10.319 -11.266 1.00 89.06 221 VAL A CA 1
ATOM 1708 C C . VAL A 1 221 ? 5.996 11.751 -11.113 1.00 89.06 221 VAL A C 1
ATOM 1710 O O . VAL A 1 221 ? 4.872 11.951 -10.651 1.00 89.06 221 VAL A O 1
ATOM 1713 N N . GLU A 1 222 ? 6.771 12.743 -11.551 1.00 90.00 222 GLU A N 1
ATOM 1714 C CA . GLU A 1 222 ? 6.380 14.147 -11.427 1.00 90.00 222 GLU A CA 1
ATOM 1715 C C . GLU A 1 222 ? 5.153 14.486 -12.284 1.00 90.00 222 GLU A C 1
ATOM 1717 O O . GLU A 1 222 ? 4.203 15.096 -11.798 1.00 90.00 222 GLU A O 1
ATOM 1722 N N . GLN A 1 223 ? 5.087 13.988 -13.522 1.00 90.00 223 GLN A N 1
ATOM 1723 C CA . GLN A 1 223 ? 3.883 14.141 -14.346 1.00 90.00 223 GLN A CA 1
ATOM 1724 C C . GLN A 1 223 ? 2.648 13.484 -13.716 1.00 90.00 223 GLN A C 1
ATOM 1726 O O . GLN A 1 223 ? 1.545 14.023 -13.802 1.00 90.00 223 GLN A O 1
ATOM 1731 N N . ALA A 1 224 ? 2.808 12.325 -13.074 1.00 89.44 224 ALA A N 1
ATOM 1732 C CA . ALA A 1 224 ? 1.710 11.657 -12.386 1.00 89.44 224 ALA A CA 1
ATOM 1733 C C . ALA A 1 224 ? 1.236 12.432 -11.142 1.00 89.44 224 ALA A C 1
ATOM 1735 O O . ALA A 1 224 ? 0.051 12.387 -10.818 1.00 89.44 224 ALA A O 1
ATOM 1736 N N . ARG A 1 225 ? 2.110 13.172 -10.445 1.00 88.00 225 ARG A N 1
ATOM 1737 C CA . ARG A 1 225 ? 1.733 14.009 -9.284 1.00 88.00 225 ARG A CA 1
ATOM 1738 C C . ARG A 1 225 ? 0.865 15.215 -9.652 1.00 88.00 225 ARG A C 1
ATOM 1740 O O . ARG A 1 225 ? 0.088 15.678 -8.818 1.00 88.00 225 ARG A O 1
ATOM 1747 N N . GLN A 1 226 ? 0.941 15.686 -10.895 1.00 87.50 226 GLN A N 1
ATOM 1748 C CA . GLN A 1 226 ? 0.145 16.825 -11.371 1.00 87.50 226 GLN A CA 1
ATOM 1749 C C . GLN A 1 226 ? -1.358 16.519 -11.473 1.00 87.50 226 GLN A C 1
ATOM 1751 O O . GLN A 1 226 ? -2.173 17.440 -11.490 1.00 87.50 226 GLN A O 1
ATOM 1756 N N . ILE A 1 227 ? -1.756 15.243 -11.507 1.00 85.00 227 ILE A N 1
ATOM 1757 C CA . ILE A 1 227 ? -3.171 14.861 -11.510 1.00 85.00 227 ILE A CA 1
ATOM 1758 C C . ILE A 1 227 ? -3.726 14.971 -10.089 1.00 85.00 227 ILE A C 1
ATOM 1760 O O . ILE A 1 227 ? -3.539 14.096 -9.245 1.00 85.00 227 ILE A O 1
ATOM 1764 N N . GLN A 1 228 ? -4.435 16.070 -9.852 1.00 74.25 228 GLN A N 1
ATOM 1765 C CA . GLN A 1 228 ? -5.094 16.377 -8.583 1.00 74.25 228 GLN A CA 1
ATOM 1766 C C . GLN A 1 228 ? -6.608 16.157 -8.630 1.00 74.25 228 GLN A C 1
ATOM 1768 O O . GLN A 1 228 ? -7.230 16.168 -7.569 1.00 74.25 228 GLN A O 1
ATOM 1773 N N . HIS A 1 229 ? -7.194 15.970 -9.825 1.00 68.50 229 HIS A N 1
ATOM 1774 C CA . HIS A 1 229 ? -8.641 15.908 -10.065 1.00 68.50 229 HIS A CA 1
ATOM 1775 C C . HIS A 1 229 ? -9.108 14.606 -10.682 1.00 68.50 229 HIS A C 1
ATOM 1777 O O . HIS A 1 229 ? -8.519 14.083 -11.656 1.00 68.50 229 HIS A O 1
#

Nearest PDB structures (foldseek):
  7ll2-assembly1_E  TM=7.685E-01  e=3.312E+00  Human immunodeficiency virus 1
  7l90-assembly1_A  TM=6.138E-01  e=3.124E+00  Human immunodeficiency virus 1
  6vfl-assembly1_A  TM=6.130E-01  e=3.512E+00  synthetic construct
  4r5t-assembly1_A  TM=3.525E-01  e=1.546E+00  Plasmodium falciparum FcB1/Columbia
  8dp1-assembly1_W  TM=4.152E-01  e=3.124E+00  Human immunodeficiency virus 1

Radius of gyration: 20.3 Å; Cα contacts (8 Å, |Δi|>4): 401; chains: 1; bounding box: 44×81×45 Å

Mean predicted aligned error: 7.89 Å

Foldseek 3Di:
DDDDDDDDDPPPDCPPDPAQKDKAQQDPVNQVLCDVLQLADPPQPDHSRQKIKMWHWFQAPPPRDIDIAIEIAGLLQRVLVNVLRSVCRVQQNHANERHYQSPDNVGPVRCVVSQYKYQARLGPVPPDDDDAQNSLRFKIQGGDQDDDPPGDHSLVSQLSCLLSQWHAPPDHRMTGNADPVLCVVPSPPDSNVNNVLSNQLSVQLVVVPVVDDSVCNVVSNVSSRPRSD

Organism: NCBI:txid2518644

Secondary structure (DSSP, 8-state):
---------------PPPPSEEEEEPPHHHHHHHHHTTSB-TT-SS-GGGEEEEEEEEEETTT--EEEEEEEEEGGGHHHHHHHHHHHHHTT-EESB---GGGSTTHHHHHHHTTB-BS--B-TT--SS---GGGGT-EEE-S-----TTS--HHHHHHHHHHTT-EE-SSTTEEESS-HHHHHHHTTS-HHHHHHHHHHHHHHHHHHHHTS-GGGHHHHHHHHHT---

pLDDT: mean 84.5, std 15.54, range [36.28, 98.19]

Solvent-accessible surface area (backbone atoms only — not comparable to full-atom values): 12411 Å² total; per-residue (Å²): 142,83,85,82,80,84,81,81,81,81,80,77,78,80,73,73,75,77,62,58,30,44,80,44,75,54,48,73,69,54,44,51,46,30,40,74,58,32,37,43,19,96,81,31,85,59,57,58,90,47,33,20,31,33,39,30,42,36,27,26,58,91,74,65,43,84,44,81,27,37,36,45,27,24,54,43,45,36,71,44,52,29,50,42,41,36,49,32,40,76,59,44,38,50,35,59,37,28,62,54,56,64,76,31,79,78,31,71,66,44,32,52,76,66,28,31,20,46,17,52,49,18,35,65,83,75,68,78,94,74,85,58,40,22,36,58,22,44,16,37,38,47,19,51,79,64,68,53,101,86,39,48,49,58,67,55,51,54,50,50,37,31,53,53,26,27,41,72,70,86,49,92,43,32,27,17,62,48,57,70,72,55,43,76,74,38,70,84,45,54,47,68,60,43,27,55,38,38,50,50,22,8,48,45,21,43,58,43,49,78,75,48,65,88,89,45,58,68,60,23,52,52,60,18,64,69,61,84,113

Sequence (229 aa):
MNKSKCAVLLLSALWGMPGVADVGSVSPERCLHLQQSGVLGSEAPVNCDRLRLVNFNYWQFDSQANFLGEVVVLDAVADLVESLFSDMYKHGGLIASAIPLEYYPGGALQARKANNTFALDASSAVQSGHWSAQRFALGLSLNPVLTPPSGISTEKVKQLMATHGLIESGENGYFGFGDRVFVERRINDSPEQLRRVIERRAQRYRVCRDQMTESFHLQCVEQARQIQH